Protein AF-A0A0B2V108-F1 (afdb_monomer_lite)

Structure (mmCIF, N/CA/C/O backbone):
data_AF-A0A0B2V108-F1
#
_entry.id   AF-A0A0B2V108-F1
#
loop_
_atom_site.group_PDB
_atom_site.id
_atom_site.type_symbol
_atom_site.label_atom_id
_atom_site.label_alt_id
_atom_site.label_comp_id
_atom_site.label_asym_id
_atom_site.label_entity_id
_atom_site.label_seq_id
_atom_site.pdbx_PDB_ins_code
_atom_site.Cartn_x
_atom_site.Cartn_y
_atom_site.Cartn_z
_atom_site.occupancy
_atom_site.B_iso_or_equiv
_atom_site.auth_seq_id
_atom_site.auth_comp_id
_atom_site.auth_asym_id
_atom_site.auth_atom_id
_atom_site.pdbx_PDB_model_num
ATOM 1 N N . MET A 1 1 ? -0.484 8.086 -26.999 1.00 31.78 1 MET A N 1
ATOM 2 C CA . MET A 1 1 ? -1.409 7.003 -27.410 1.00 31.78 1 MET A CA 1
ATOM 3 C C . MET A 1 1 ? -0.787 5.601 -27.363 1.00 31.78 1 MET A C 1
ATOM 5 O O . MET A 1 1 ? -1.496 4.686 -26.982 1.00 31.78 1 MET A O 1
ATOM 9 N N . ALA A 1 2 ? 0.509 5.401 -27.654 1.00 27.12 2 ALA A N 1
ATOM 10 C CA . ALA A 1 2 ? 1.137 4.067 -27.593 1.00 27.12 2 ALA A CA 1
ATOM 11 C C . ALA A 1 2 ? 1.394 3.521 -26.165 1.00 27.12 2 ALA A C 1
ATOM 13 O O . ALA A 1 2 ? 1.281 2.319 -25.940 1.00 27.12 2 ALA A O 1
ATOM 14 N N . ALA A 1 3 ? 1.670 4.388 -25.181 1.00 29.39 3 ALA A N 1
ATOM 15 C CA . ALA A 1 3 ? 1.905 3.975 -23.789 1.00 29.39 3 ALA A CA 1
ATOM 16 C C . ALA A 1 3 ? 0.651 3.374 -23.114 1.00 29.39 3 ALA A C 1
ATOM 18 O O . ALA A 1 3 ? 0.752 2.394 -22.380 1.00 29.39 3 ALA A O 1
ATOM 19 N N . ASP A 1 4 ? -0.532 3.903 -23.442 1.00 30.11 4 ASP A N 1
ATOM 20 C CA . ASP A 1 4 ? -1.826 3.392 -22.962 1.00 30.11 4 ASP A CA 1
ATOM 21 C C . ASP A 1 4 ? -2.216 2.054 -23.609 1.00 30.11 4 ASP A C 1
ATOM 23 O O . ASP A 1 4 ? -2.963 1.267 -23.029 1.00 30.11 4 ASP A O 1
ATOM 27 N N . PHE A 1 5 ? -1.700 1.770 -24.809 1.00 31.53 5 PHE A N 1
ATOM 28 C CA . PHE A 1 5 ? -1.997 0.538 -25.538 1.00 31.53 5 PHE A CA 1
ATOM 29 C C . PHE A 1 5 ? -1.180 -0.652 -25.010 1.00 31.53 5 PHE A C 1
ATOM 31 O O . PHE A 1 5 ? -1.708 -1.754 -24.871 1.00 31.53 5 PHE A O 1
ATOM 38 N N . ILE A 1 6 ? 0.082 -0.426 -24.624 1.00 35.16 6 ILE A N 1
ATOM 39 C CA . ILE A 1 6 ? 0.935 -1.466 -24.022 1.00 35.16 6 ILE A CA 1
ATOM 40 C C . ILE A 1 6 ? 0.508 -1.757 -22.575 1.00 35.16 6 ILE A C 1
ATOM 42 O O . ILE A 1 6 ? 0.450 -2.922 -22.185 1.00 35.16 6 ILE A O 1
ATOM 46 N N . ALA A 1 7 ? 0.084 -0.740 -21.815 1.00 32.78 7 ALA A N 1
ATOM 47 C CA . ALA A 1 7 ? -0.481 -0.924 -20.473 1.00 32.78 7 ALA A CA 1
ATOM 48 C C . ALA A 1 7 ? -1.770 -1.774 -20.454 1.00 32.78 7 ALA A C 1
ATOM 50 O O . ALA A 1 7 ? -2.114 -2.337 -19.417 1.00 32.78 7 ALA A O 1
ATOM 51 N N . ARG A 1 8 ? -2.482 -1.878 -21.589 1.00 34.53 8 ARG A N 1
ATOM 52 C CA . ARG A 1 8 ? -3.675 -2.728 -21.748 1.00 34.53 8 ARG A CA 1
ATOM 53 C C . ARG A 1 8 ? -3.372 -4.136 -22.267 1.00 34.53 8 ARG A C 1
ATOM 55 O O . ARG A 1 8 ? -4.135 -5.044 -21.962 1.00 34.53 8 ARG A O 1
ATOM 62 N N . LYS A 1 9 ? -2.297 -4.330 -23.044 1.00 32.91 9 LYS A N 1
ATOM 63 C CA . LYS A 1 9 ? -1.926 -5.647 -23.602 1.00 32.91 9 LYS A CA 1
ATOM 64 C C . LYS A 1 9 ? -1.026 -6.479 -22.688 1.00 32.91 9 LYS A C 1
ATOM 66 O O . LYS A 1 9 ? -1.072 -7.700 -22.762 1.00 32.91 9 LYS A O 1
ATOM 71 N N . VAL A 1 10 ? -0.245 -5.847 -21.814 1.00 38.38 10 VAL A N 1
ATOM 72 C CA . VAL A 1 10 ? 0.543 -6.546 -20.790 1.00 38.38 10 VAL A CA 1
ATOM 73 C C . VAL A 1 10 ? -0.251 -6.461 -19.491 1.00 38.38 10 VAL A C 1
ATOM 75 O O . VAL A 1 10 ? -0.211 -5.443 -18.808 1.00 38.38 10 VAL A O 1
ATOM 78 N N . GLY A 1 11 ? -1.055 -7.489 -19.213 1.00 34.56 11 GLY A N 1
ATOM 79 C CA . GLY A 1 11 ? -2.054 -7.543 -18.138 1.00 34.56 11 GLY A CA 1
ATOM 80 C C . GLY A 1 11 ? -1.496 -7.467 -16.712 1.00 34.56 11 GLY A C 1
ATOM 81 O O . GLY A 1 11 ? -1.645 -8.402 -15.938 1.00 34.56 11 GLY A O 1
ATOM 82 N N . PHE A 1 12 ? -0.888 -6.343 -16.339 1.00 44.28 12 PHE A N 1
ATOM 83 C CA . PHE A 1 12 ? -0.366 -6.088 -14.998 1.00 44.28 12 PHE A CA 1
ATOM 84 C C . PHE A 1 12 ? -0.905 -4.774 -14.423 1.00 44.28 12 PHE A C 1
ATOM 86 O O . PHE A 1 12 ? -0.183 -3.897 -13.958 1.00 44.28 12 PHE A O 1
ATOM 93 N N . LYS A 1 13 ? -2.229 -4.670 -14.408 1.00 42.22 13 LYS A N 1
ATOM 94 C CA . LYS A 1 13 ? -2.945 -4.071 -13.285 1.00 42.22 13 LYS A CA 1
ATOM 95 C C . LYS A 1 13 ? -3.883 -5.156 -12.788 1.00 42.22 13 LYS A C 1
ATOM 97 O O . LYS A 1 13 ? -5.006 -5.222 -13.266 1.00 42.22 13 LYS A O 1
ATOM 102 N N . LEU A 1 14 ? -3.451 -6.003 -11.853 1.00 49.53 14 LEU A N 1
ATOM 103 C CA . LEU A 1 14 ? -4.463 -6.477 -10.913 1.00 49.53 14 LEU A CA 1
ATOM 104 C C . LEU A 1 14 ? -4.879 -5.199 -10.173 1.00 49.53 14 LEU A C 1
ATOM 106 O O . LEU A 1 14 ? -3.997 -4.528 -9.619 1.00 49.53 14 LEU A O 1
ATOM 110 N N . PRO A 1 15 ? -6.140 -4.747 -10.303 1.00 62.22 15 PRO A N 1
ATOM 111 C CA . PRO A 1 15 ? -6.612 -3.554 -9.629 1.00 62.22 15 PRO A CA 1
ATOM 112 C C . PRO A 1 15 ? -6.200 -3.641 -8.166 1.00 62.22 15 PRO A C 1
ATOM 114 O O . PRO A 1 15 ? -6.239 -4.717 -7.572 1.00 62.22 15 PRO A O 1
ATOM 117 N N . LEU A 1 16 ? -5.808 -2.514 -7.577 1.00 65.06 16 LEU A N 1
ATOM 118 C CA . LEU A 1 16 ? -5.572 -2.391 -6.139 1.00 65.06 16 LEU A CA 1
ATOM 119 C C . LEU A 1 16 ? -6.587 -3.198 -5.304 1.00 65.06 16 LEU A C 1
ATOM 121 O O . LEU A 1 16 ? -6.243 -3.847 -4.316 1.00 65.06 16 LEU A O 1
ATOM 125 N N . GLU A 1 17 ? -7.838 -3.150 -5.752 1.00 66.69 17 GLU A N 1
ATOM 126 C CA . GLU A 1 17 ? -9.004 -3.787 -5.162 1.00 66.69 17 GLU A CA 1
ATOM 127 C C . GLU A 1 17 ? -8.916 -5.315 -5.071 1.00 66.69 17 GLU A C 1
ATOM 129 O O . GLU A 1 17 ? -9.537 -5.903 -4.190 1.00 66.69 17 GLU A O 1
ATOM 134 N N . GLU A 1 18 ? -8.137 -5.967 -5.930 1.00 72.75 18 GLU A N 1
ATOM 135 C CA . GLU A 1 18 ? -8.047 -7.426 -5.970 1.00 72.75 18 GLU A CA 1
ATOM 136 C C . GLU A 1 18 ? -6.999 -7.982 -5.006 1.00 72.75 18 GLU A C 1
ATOM 138 O O . GLU A 1 18 ? -7.237 -9.019 -4.386 1.00 72.75 18 GLU A O 1
ATOM 143 N N . ILE A 1 19 ? -5.860 -7.296 -4.849 1.00 80.44 19 ILE A N 1
ATOM 144 C CA . ILE A 1 19 ? -4.759 -7.782 -4.001 1.00 80.44 19 ILE A CA 1
ATOM 145 C C . ILE A 1 19 ? -4.755 -7.084 -2.643 1.00 80.44 19 ILE A C 1
ATOM 147 O O . ILE A 1 19 ? -4.726 -7.751 -1.615 1.00 80.44 19 ILE A O 1
ATOM 151 N N . TRP A 1 20 ? -4.789 -5.751 -2.601 1.00 88.88 20 TRP A N 1
ATOM 152 C CA . TRP A 1 20 ? -4.539 -5.010 -1.361 1.00 88.88 20 TRP A CA 1
ATOM 153 C C . TRP A 1 20 ? -5.777 -4.920 -0.469 1.00 88.88 20 TRP A C 1
ATOM 155 O O . TRP A 1 20 ? -5.674 -5.142 0.737 1.00 88.88 20 TRP A O 1
ATOM 165 N N . ASN A 1 21 ? -6.951 -4.641 -1.047 1.00 88.75 21 ASN A N 1
ATOM 166 C CA . ASN A 1 21 ? -8.190 -4.449 -0.280 1.00 88.75 21 ASN A CA 1
ATOM 167 C C . ASN A 1 21 ? -8.576 -5.647 0.603 1.00 88.75 21 ASN A C 1
ATOM 169 O O . ASN A 1 21 ? -8.976 -5.417 1.747 1.00 88.75 21 ASN A O 1
ATOM 173 N N . PRO A 1 22 ? -8.470 -6.913 0.152 1.00 87.75 22 PRO A N 1
ATOM 174 C CA . PRO A 1 22 ? -8.770 -8.052 1.012 1.00 87.75 22 PRO A CA 1
ATOM 175 C C . PRO A 1 22 ? -7.892 -8.085 2.266 1.00 87.75 22 PRO A C 1
ATOM 177 O O . PRO A 1 22 ? -8.418 -8.240 3.365 1.00 87.75 22 PRO A O 1
ATOM 180 N N . PHE A 1 23 ? -6.577 -7.890 2.125 1.00 87.94 23 PHE A N 1
ATOM 181 C CA . PHE A 1 23 ? -5.661 -7.897 3.268 1.00 87.94 23 PHE A CA 1
ATOM 182 C C . PHE A 1 23 ? -5.854 -6.671 4.160 1.00 87.94 23 PHE A C 1
ATOM 184 O O . PHE A 1 23 ? -5.872 -6.806 5.382 1.00 87.94 23 PHE A O 1
ATOM 191 N N . PHE A 1 24 ? -6.072 -5.498 3.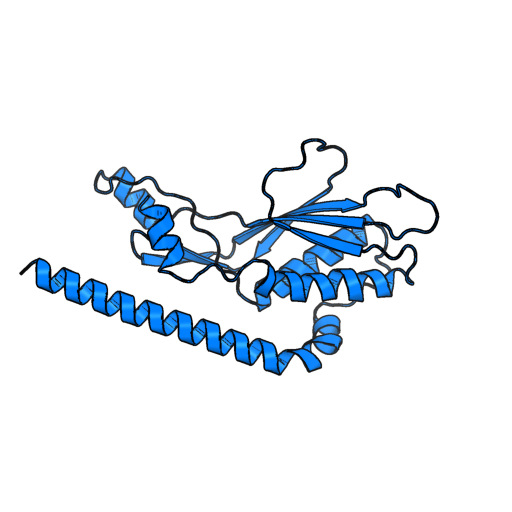562 1.00 91.94 24 PHE A N 1
ATOM 192 C CA . PHE A 1 24 ? -6.362 -4.268 4.292 1.00 91.94 24 PHE A CA 1
ATOM 193 C C . PHE A 1 24 ? -7.613 -4.400 5.161 1.00 91.94 24 PHE A C 1
ATOM 195 O O . PHE A 1 24 ? -7.570 -4.101 6.350 1.00 91.94 24 PHE A O 1
ATOM 202 N N . ASN A 1 25 ? -8.713 -4.905 4.599 1.00 89.44 25 ASN A N 1
ATOM 203 C CA . ASN A 1 25 ? -9.964 -5.066 5.335 1.00 89.44 25 ASN A CA 1
ATOM 204 C C . ASN A 1 25 ? -9.817 -6.003 6.536 1.00 89.44 25 ASN A C 1
ATOM 206 O O . ASN A 1 25 ? -10.405 -5.746 7.583 1.00 89.44 25 ASN A O 1
ATOM 210 N N . ILE A 1 26 ? -9.023 -7.067 6.419 1.00 86.38 26 ILE A N 1
ATOM 211 C CA . ILE A 1 26 ? -8.784 -7.966 7.551 1.00 86.38 26 ILE A CA 1
ATOM 212 C C . ILE A 1 26 ? -7.910 -7.268 8.602 1.00 86.38 26 ILE A C 1
ATOM 214 O O . ILE A 1 26 ? -8.251 -7.292 9.782 1.00 86.38 26 ILE A O 1
ATOM 218 N N . ALA A 1 27 ? -6.817 -6.616 8.207 1.00 87.69 27 ALA A N 1
ATOM 219 C CA . ALA A 1 27 ? -5.937 -5.944 9.160 1.00 87.69 27 ALA A CA 1
ATOM 220 C C . ALA A 1 27 ? -6.655 -4.798 9.900 1.00 87.69 27 ALA A C 1
ATOM 222 O O . ALA A 1 27 ? -6.668 -4.755 11.126 1.00 87.69 27 ALA A O 1
ATOM 223 N N . PHE A 1 28 ? -7.326 -3.907 9.176 1.00 89.19 28 PHE A N 1
ATOM 224 C CA . PHE A 1 28 ? -7.929 -2.710 9.759 1.00 89.19 28 PHE A CA 1
ATOM 225 C C . PHE A 1 28 ? -9.354 -2.931 10.272 1.00 89.19 28 PHE A C 1
ATOM 227 O O . PHE A 1 28 ? -9.664 -2.636 11.421 1.00 89.19 28 PHE A O 1
ATOM 234 N N . ASN A 1 29 ? -10.250 -3.470 9.446 1.00 87.19 29 ASN A N 1
ATOM 235 C CA . ASN A 1 29 ? -11.667 -3.532 9.816 1.00 87.19 29 ASN A CA 1
ATOM 236 C C . ASN A 1 29 ? -12.006 -4.728 10.714 1.00 87.19 29 ASN A C 1
ATOM 238 O O . ASN A 1 29 ? -13.023 -4.683 11.407 1.00 87.19 29 ASN A O 1
ATOM 242 N N . VAL A 1 30 ? -11.165 -5.771 10.725 1.00 84.50 30 VAL A N 1
ATOM 243 C CA . VAL A 1 30 ? -11.332 -6.940 11.602 1.00 84.50 30 VAL A CA 1
ATOM 244 C C . VAL A 1 30 ? -10.358 -6.890 12.775 1.00 84.50 30 VAL A C 1
ATOM 246 O O . VAL A 1 30 ? -10.803 -6.872 13.918 1.00 84.50 30 VAL A O 1
ATOM 249 N N . CYS A 1 31 ? -9.046 -6.861 12.523 1.00 82.56 31 CYS A N 1
ATOM 250 C CA . CYS A 1 31 ? -8.061 -6.993 13.598 1.00 82.56 31 CYS A CA 1
ATOM 251 C C . CYS A 1 31 ? -7.989 -5.727 14.447 1.00 82.56 31 CYS A C 1
ATOM 253 O O . CYS A 1 31 ? -8.233 -5.806 15.646 1.00 82.56 31 CYS A O 1
ATOM 255 N N . LEU A 1 32 ? -7.722 -4.565 13.848 1.00 81.56 32 LEU A N 1
ATOM 256 C CA . LEU A 1 32 ? -7.584 -3.319 14.606 1.00 81.56 32 LEU A CA 1
ATOM 257 C C . LEU A 1 32 ? -8.841 -3.023 15.445 1.00 81.56 32 LEU A C 1
ATOM 259 O O . LEU A 1 32 ? -8.725 -2.796 16.646 1.00 81.56 32 LEU A O 1
ATOM 263 N N . ASN A 1 33 ? -10.037 -3.159 14.861 1.00 78.12 33 ASN A N 1
ATOM 264 C CA . ASN A 1 33 ? -11.310 -2.986 15.578 1.00 78.12 33 ASN A CA 1
ATOM 265 C C . ASN A 1 33 ? -11.546 -4.007 16.706 1.00 78.12 33 ASN A C 1
ATOM 267 O O . ASN A 1 33 ? -12.141 -3.671 17.731 1.00 78.12 33 ASN A O 1
ATOM 271 N N . HIS A 1 34 ? -11.080 -5.251 16.550 1.00 77.62 34 HIS A N 1
ATOM 272 C CA . HIS A 1 34 ? -11.153 -6.244 17.624 1.00 77.62 34 HIS A CA 1
ATOM 273 C C . HIS A 1 34 ? -10.335 -5.803 18.847 1.00 77.62 34 HIS A C 1
ATOM 275 O O . HIS A 1 34 ? -10.777 -5.976 19.982 1.00 77.62 34 HIS A O 1
ATOM 281 N N . TYR A 1 35 ? -9.172 -5.187 18.621 1.00 72.69 35 TYR A N 1
ATOM 282 C CA . TYR A 1 35 ? -8.284 -4.741 19.695 1.00 72.69 35 TYR A CA 1
ATOM 283 C C . TYR A 1 35 ? -8.697 -3.416 20.339 1.00 72.69 35 TYR A C 1
ATOM 285 O O . TYR A 1 35 ? -8.320 -3.168 21.483 1.00 72.69 35 TYR A O 1
ATOM 293 N N . THR A 1 36 ? -9.533 -2.608 19.683 1.00 69.94 36 THR A N 1
ATOM 294 C CA . THR A 1 36 ? -10.108 -1.384 20.272 1.00 69.94 36 THR A CA 1
ATOM 295 C C . THR A 1 36 ? -11.357 -1.630 21.124 1.00 69.94 36 THR A C 1
ATOM 297 O O . THR A 1 36 ? -12.051 -0.683 21.486 1.00 69.94 36 THR A O 1
ATOM 300 N N . ASN A 1 37 ? -11.689 -2.889 21.453 1.00 66.88 37 ASN A N 1
ATOM 301 C CA . ASN A 1 37 ? -12.946 -3.259 22.122 1.00 66.88 37 ASN A CA 1
ATOM 302 C C . ASN A 1 37 ? -14.196 -2.669 21.426 1.00 66.88 37 ASN A C 1
ATOM 304 O O . ASN A 1 37 ? -15.195 -2.378 22.082 1.00 66.88 37 ASN A O 1
ATOM 308 N N . ASN A 1 38 ? -14.154 -2.504 20.097 1.00 58.41 38 ASN A N 1
ATOM 309 C CA . ASN A 1 38 ? -15.219 -1.912 19.279 1.00 58.41 38 ASN A CA 1
ATOM 310 C C . ASN A 1 38 ? -15.582 -0.442 19.594 1.00 58.41 38 ASN A C 1
ATOM 312 O O . ASN A 1 38 ? -16.665 -0.004 19.193 1.00 58.41 38 ASN A O 1
ATOM 316 N N . ALA A 1 39 ? -14.726 0.333 20.275 1.00 59.22 39 ALA A N 1
ATOM 317 C CA . ALA A 1 39 ? -15.047 1.705 20.678 1.00 59.22 39 ALA A CA 1
ATOM 318 C C . ALA A 1 39 ? -13.950 2.735 20.323 1.00 59.22 39 ALA A C 1
ATOM 320 O O . ALA A 1 39 ? -12.843 2.636 20.853 1.00 59.22 39 ALA A O 1
ATOM 321 N N . PRO A 1 40 ? -14.279 3.767 19.517 1.00 58.09 40 PRO A N 1
ATOM 322 C CA . PRO A 1 40 ? -15.324 3.769 18.487 1.00 58.09 40 PRO A CA 1
ATOM 323 C C . PRO A 1 40 ? -14.958 2.805 17.344 1.00 58.09 40 PRO A C 1
ATOM 325 O O . PRO A 1 40 ? -13.794 2.644 16.986 1.00 58.09 40 PRO A O 1
ATOM 328 N N . ALA A 1 41 ? -15.958 2.130 16.770 1.00 71.06 41 ALA A N 1
ATOM 329 C CA . ALA A 1 41 ? -15.751 1.251 15.622 1.00 71.06 41 ALA A CA 1
ATOM 330 C C . ALA A 1 41 ? -15.434 2.094 14.378 1.00 71.06 41 ALA A C 1
ATOM 332 O O . ALA A 1 41 ? -16.350 2.556 13.697 1.00 71.06 41 ALA A O 1
ATOM 333 N N . VAL A 1 42 ? -14.148 2.297 14.096 1.00 81.94 42 VAL A N 1
ATOM 334 C CA . VAL A 1 42 ? -13.689 3.024 12.911 1.00 81.94 42 VAL A CA 1
ATOM 335 C C . VAL A 1 42 ? -13.874 2.136 11.680 1.00 81.94 42 VAL A C 1
ATOM 337 O O . VAL A 1 42 ? -13.435 0.981 11.653 1.00 81.94 42 VAL A O 1
ATOM 340 N N . ILE A 1 43 ? -14.519 2.661 10.639 1.00 87.44 43 ILE A N 1
ATOM 341 C CA . ILE A 1 43 ? -14.541 2.017 9.324 1.00 87.44 43 ILE A CA 1
ATOM 342 C C . ILE A 1 43 ? -13.379 2.573 8.516 1.00 87.44 43 ILE A C 1
ATOM 344 O O . ILE A 1 43 ? -13.394 3.728 8.095 1.00 87.44 43 ILE A O 1
ATOM 348 N N . TRP A 1 44 ? -12.380 1.732 8.283 1.00 90.25 44 TRP A N 1
ATOM 349 C CA . TRP A 1 44 ? -11.193 2.087 7.525 1.00 90.25 44 TRP A CA 1
ATOM 350 C C . TRP A 1 44 ? -11.377 1.819 6.035 1.00 90.25 44 TRP A C 1
ATOM 352 O O . TRP A 1 44 ? -11.846 0.748 5.632 1.00 90.25 44 TRP A O 1
ATOM 362 N N . ARG A 1 45 ? -10.950 2.769 5.203 1.00 90.25 45 ARG A N 1
ATOM 363 C CA . ARG A 1 45 ? -10.961 2.669 3.739 1.00 90.25 45 ARG A CA 1
ATOM 364 C C . ARG A 1 45 ? -9.555 2.856 3.183 1.00 90.25 45 ARG A C 1
ATOM 366 O O . ARG A 1 45 ? -8.877 3.813 3.547 1.00 90.25 45 ARG A O 1
ATOM 373 N N . LEU A 1 46 ? -9.156 1.969 2.273 1.00 91.12 46 LEU A N 1
ATOM 374 C CA . LEU A 1 46 ? -7.922 2.089 1.500 1.00 91.12 46 LEU A CA 1
ATOM 375 C C . LEU A 1 46 ? -8.231 2.696 0.132 1.00 91.12 46 LEU A C 1
ATOM 377 O O . LEU A 1 46 ? -9.085 2.184 -0.592 1.00 91.12 46 LEU A O 1
ATOM 381 N N . LEU A 1 47 ? -7.534 3.770 -0.226 1.00 87.25 47 LEU A N 1
ATOM 382 C CA . LEU A 1 47 ? -7.757 4.511 -1.465 1.00 87.25 47 LEU A C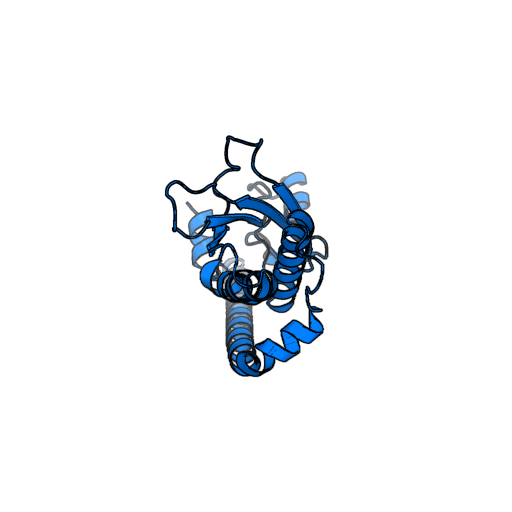A 1
ATOM 383 C C . LEU A 1 47 ? -6.424 4.757 -2.190 1.00 87.25 47 LEU A C 1
ATOM 385 O O . LEU A 1 47 ? -5.449 5.154 -1.551 1.00 87.25 47 LEU A O 1
ATOM 389 N N . PRO A 1 48 ? -6.338 4.551 -3.517 1.00 85.88 48 PRO A N 1
ATOM 390 C CA . PRO A 1 48 ? -5.147 4.934 -4.266 1.00 85.88 48 PRO A CA 1
ATOM 391 C C . PRO A 1 48 ? -5.013 6.457 -4.274 1.00 85.88 48 PRO A C 1
ATOM 393 O O . PRO A 1 48 ? -5.994 7.176 -4.483 1.00 85.88 48 PRO A O 1
ATOM 396 N N . LEU A 1 49 ? -3.797 6.958 -4.066 1.00 74.81 49 LEU A N 1
ATOM 397 C CA . LEU A 1 49 ? -3.530 8.387 -4.106 1.00 74.81 49 LEU A CA 1
ATOM 398 C C . LEU A 1 49 ? -3.703 8.910 -5.542 1.00 74.81 49 LEU A C 1
ATOM 400 O O . LEU A 1 49 ? -3.000 8.495 -6.461 1.00 74.81 49 LEU A O 1
ATOM 404 N N . GLY A 1 50 ? -4.643 9.839 -5.735 1.00 60.47 50 GLY A N 1
ATOM 405 C CA . GLY A 1 50 ? -4.716 10.673 -6.942 1.00 60.47 50 GLY A CA 1
ATOM 406 C C . GLY A 1 50 ? -3.943 11.989 -6.787 1.00 60.47 50 GLY A C 1
ATOM 407 O O . GLY A 1 50 ? -3.351 12.477 -7.747 1.00 60.47 50 GLY A O 1
ATOM 408 N N . ARG A 1 51 ? -3.945 12.548 -5.567 1.00 55.91 51 ARG A N 1
ATOM 409 C CA . ARG A 1 51 ? -3.148 13.684 -5.070 1.00 55.91 51 ARG A CA 1
ATOM 410 C C . ARG A 1 51 ? -3.072 13.606 -3.543 1.00 55.91 51 ARG A C 1
ATOM 412 O O . ARG A 1 51 ? -4.047 13.182 -2.923 1.00 55.91 51 ARG A O 1
ATOM 419 N N . ILE A 1 52 ? -1.959 14.059 -2.958 1.00 63.09 52 ILE A N 1
ATOM 420 C CA . ILE A 1 52 ? -1.851 14.295 -1.509 1.00 63.09 52 ILE A CA 1
ATOM 421 C C . ILE A 1 52 ? -2.981 15.257 -1.104 1.00 63.09 52 ILE A C 1
ATOM 423 O O . ILE A 1 52 ? -3.147 16.294 -1.760 1.00 63.09 52 ILE A O 1
ATOM 427 N N . PRO A 1 53 ? -3.786 14.930 -0.082 1.00 62.41 53 PRO A N 1
ATOM 428 C CA . PRO A 1 53 ? -4.812 15.832 0.424 1.00 62.41 53 PRO A CA 1
ATOM 429 C C . PRO A 1 53 ? -4.197 17.189 0.792 1.00 62.41 53 PRO A C 1
ATOM 431 O O . PRO A 1 53 ? -3.202 17.255 1.508 1.00 62.41 53 PRO A O 1
ATOM 434 N N . SER A 1 54 ? -4.767 18.276 0.266 1.00 59.12 54 SER A N 1
ATOM 435 C CA . SER A 1 54 ? -4.200 19.637 0.326 1.00 59.12 54 SER A CA 1
ATOM 436 C C . SER A 1 54 ? -4.052 20.178 1.752 1.00 59.12 54 SER A C 1
ATOM 438 O O . SER A 1 54 ? -3.211 21.037 2.008 1.00 59.12 54 SER A O 1
ATOM 440 N N . ASP A 1 55 ? -4.838 19.636 2.680 1.00 63.31 55 ASP A N 1
ATOM 441 C CA . ASP A 1 55 ? -4.823 19.975 4.099 1.00 63.31 55 ASP A CA 1
ATOM 442 C C . ASP A 1 55 ? -3.804 19.097 4.840 1.00 63.31 55 ASP A C 1
ATOM 444 O O . ASP A 1 55 ? -4.152 18.217 5.632 1.00 63.31 55 ASP A O 1
ATOM 448 N N . GLY A 1 56 ? -2.518 19.324 4.561 1.00 57.22 56 GLY A N 1
ATOM 449 C CA . GLY A 1 56 ? -1.398 18.525 5.076 1.00 57.22 56 GLY A CA 1
ATOM 450 C C . GLY A 1 56 ? -1.247 18.477 6.605 1.00 57.22 56 GLY A C 1
ATOM 451 O O . GLY A 1 56 ? -0.423 17.723 7.101 1.00 57.22 56 GLY A O 1
ATOM 452 N N . SER A 1 57 ? -2.035 19.233 7.380 1.00 61.59 57 SER A N 1
ATOM 453 C CA . SER A 1 57 ? -1.940 19.267 8.849 1.00 61.59 57 SER A CA 1
ATOM 454 C C . SER A 1 57 ? -2.662 18.123 9.574 1.00 61.59 57 SER A C 1
ATOM 456 O O . SER A 1 57 ? -2.458 17.954 10.774 1.00 61.59 57 SER A O 1
ATOM 458 N N . LYS A 1 58 ? -3.509 17.341 8.888 1.00 79.25 58 LYS A N 1
ATOM 459 C CA . LYS A 1 58 ? -4.309 16.260 9.509 1.00 79.25 58 LYS A CA 1
ATOM 460 C C . LYS A 1 58 ? -3.882 14.847 9.123 1.00 79.25 58 LYS A C 1
ATOM 462 O O . LYS A 1 58 ? -4.393 13.883 9.696 1.00 79.25 58 LYS A O 1
ATOM 467 N N . TRP A 1 59 ? -2.998 14.726 8.141 1.00 87.56 59 TRP A N 1
ATOM 468 C CA . TRP A 1 59 ? -2.537 13.443 7.635 1.00 87.56 59 TRP A CA 1
ATOM 469 C C . TRP A 1 59 ? -1.224 13.073 8.300 1.00 87.56 59 TRP A C 1
ATOM 471 O O . TRP A 1 59 ? -0.304 13.881 8.379 1.00 87.56 59 TRP A O 1
ATOM 481 N N . LYS A 1 60 ? -1.155 11.840 8.778 1.00 91.19 60 LYS A N 1
ATOM 482 C CA . LYS A 1 60 ? 0.075 11.220 9.263 1.00 91.19 60 LYS A CA 1
ATOM 483 C C . LYS A 1 60 ? 0.629 10.337 8.162 1.00 91.19 60 LYS A C 1
ATOM 485 O O . LYS A 1 60 ? -0.146 9.891 7.320 1.00 91.19 60 LYS A O 1
ATOM 490 N N . GLU A 1 61 ? 1.936 10.106 8.147 1.00 92.88 61 GLU A N 1
ATOM 491 C CA . GLU A 1 61 ? 2.597 9.422 7.036 1.00 92.88 61 GLU A CA 1
ATOM 492 C C . GLU A 1 61 ? 3.568 8.332 7.479 1.00 92.88 61 GLU A C 1
ATOM 494 O O . GLU A 1 61 ? 4.179 8.404 8.546 1.00 92.88 61 GLU A O 1
ATOM 499 N N . VAL A 1 62 ? 3.697 7.300 6.645 1.00 95.31 62 VAL A N 1
ATOM 500 C CA . VAL A 1 62 ? 4.699 6.250 6.809 1.00 95.31 62 VAL A CA 1
ATOM 501 C C . VAL A 1 62 ? 5.133 5.709 5.454 1.00 95.31 62 VAL A C 1
ATOM 503 O O . VAL A 1 62 ? 4.320 5.420 4.576 1.00 95.31 62 VAL A O 1
ATOM 506 N N . THR A 1 63 ? 6.439 5.522 5.301 1.00 95.25 63 THR A N 1
ATOM 507 C CA . THR A 1 63 ? 7.038 4.882 4.131 1.00 95.25 63 THR A CA 1
ATOM 508 C C . THR A 1 63 ? 7.453 3.462 4.486 1.00 95.25 63 THR A C 1
ATOM 510 O O . THR A 1 63 ? 8.244 3.247 5.404 1.00 95.25 63 THR A O 1
ATOM 513 N N . ILE A 1 64 ? 6.967 2.479 3.729 1.00 95.38 64 ILE A N 1
ATOM 514 C CA . ILE A 1 64 ? 7.307 1.068 3.919 1.00 95.38 64 ILE A CA 1
ATOM 515 C C . ILE A 1 64 ? 8.058 0.558 2.694 1.00 95.38 64 ILE A C 1
ATOM 517 O O . ILE A 1 64 ? 7.629 0.730 1.551 1.00 95.38 64 ILE A O 1
ATOM 521 N N . GLN A 1 65 ? 9.196 -0.089 2.949 1.00 95.00 65 GLN A N 1
ATOM 522 C CA . GLN A 1 65 ? 9.989 -0.746 1.919 1.00 95.00 65 GLN A CA 1
ATOM 523 C C . GLN A 1 65 ? 9.688 -2.241 1.850 1.00 95.00 65 GLN A C 1
ATOM 525 O O . GLN A 1 65 ? 9.564 -2.909 2.879 1.00 95.00 65 GLN A O 1
ATOM 530 N N . ALA A 1 66 ? 9.632 -2.765 0.629 1.00 92.94 66 ALA A N 1
ATOM 531 C CA . ALA A 1 66 ? 9.392 -4.174 0.363 1.00 92.94 66 ALA A CA 1
ATOM 532 C C . ALA A 1 66 ? 10.181 -4.682 -0.847 1.00 92.94 66 ALA A C 1
ATOM 534 O O . ALA A 1 66 ? 10.700 -3.919 -1.675 1.00 92.94 66 ALA A O 1
ATOM 535 N N . LYS A 1 67 ? 10.251 -6.010 -0.965 1.00 91.56 67 LYS A N 1
ATOM 536 C CA . LYS A 1 67 ? 10.771 -6.667 -2.160 1.00 91.56 67 LYS A CA 1
ATOM 537 C C . LYS A 1 67 ? 9.695 -6.653 -3.245 1.00 91.56 67 LYS A C 1
ATOM 539 O O . LYS A 1 67 ? 8.642 -7.251 -3.083 1.00 91.56 67 LYS A O 1
ATOM 544 N N . VAL A 1 68 ? 9.971 -6.023 -4.379 1.00 90.19 68 VAL A N 1
ATOM 545 C CA . VAL A 1 68 ? 9.031 -5.926 -5.508 1.00 90.19 68 VAL A CA 1
ATOM 546 C C . VAL A 1 68 ? 9.736 -6.225 -6.822 1.00 90.19 68 VAL A C 1
ATOM 548 O O . VAL A 1 68 ? 10.970 -6.208 -6.901 1.00 90.19 68 VAL A O 1
ATOM 551 N N . ARG A 1 69 ? 8.960 -6.479 -7.871 1.00 89.44 69 ARG A N 1
ATOM 552 C CA . ARG A 1 69 ? 9.467 -6.702 -9.223 1.00 89.44 69 ARG A CA 1
ATOM 553 C C . ARG A 1 69 ? 9.041 -5.579 -10.154 1.00 89.44 69 ARG A C 1
ATOM 555 O O . ARG A 1 69 ? 7.961 -5.032 -10.016 1.00 89.44 69 ARG A O 1
ATOM 562 N N . PHE A 1 70 ? 9.879 -5.257 -11.124 1.00 87.62 70 PHE A N 1
ATOM 563 C CA . PHE A 1 70 ? 9.562 -4.313 -12.187 1.00 87.62 70 PHE A CA 1
ATOM 564 C C . PHE A 1 70 ? 9.781 -4.980 -13.541 1.00 87.62 70 PHE A C 1
ATOM 566 O O . PHE A 1 70 ? 10.598 -5.902 -13.680 1.00 87.62 70 PHE A O 1
ATOM 573 N N . ILE A 1 71 ? 9.042 -4.508 -14.539 1.00 85.75 71 ILE A N 1
ATOM 574 C CA . ILE A 1 71 ? 9.183 -4.915 -15.935 1.00 85.75 71 ILE A CA 1
ATOM 575 C C . ILE A 1 71 ? 9.152 -3.642 -16.773 1.00 85.75 71 ILE A C 1
ATOM 577 O O . ILE A 1 71 ? 8.216 -2.853 -16.674 1.00 85.75 71 ILE A O 1
ATOM 581 N N . CYS A 1 72 ? 10.189 -3.419 -17.576 1.00 85.75 72 CYS A N 1
ATOM 582 C CA . CYS A 1 72 ? 10.201 -2.317 -18.525 1.00 85.75 72 CYS A CA 1
ATOM 583 C C . CYS A 1 72 ? 9.467 -2.730 -19.810 1.00 85.75 72 CYS A C 1
ATOM 585 O O . CYS A 1 72 ? 9.914 -3.671 -20.457 1.00 85.75 72 CYS A O 1
ATOM 587 N N . PRO A 1 73 ? 8.415 -2.021 -20.250 1.00 81.06 73 PRO A N 1
ATOM 588 C CA . PRO A 1 73 ? 7.696 -2.350 -21.480 1.00 81.06 73 PRO A CA 1
ATOM 589 C C . PRO A 1 73 ? 8.480 -1.992 -22.751 1.00 81.06 73 PRO A C 1
ATOM 591 O O . PRO A 1 73 ? 8.081 -2.384 -23.840 1.00 81.06 73 PRO A O 1
ATOM 594 N N . VAL A 1 74 ? 9.569 -1.221 -22.629 1.00 82.25 74 VAL A N 1
ATOM 595 C CA . VAL A 1 74 ? 10.387 -0.778 -23.770 1.00 82.25 74 VAL A CA 1
ATOM 596 C C . VAL A 1 74 ? 11.455 -1.815 -24.105 1.00 82.25 74 VAL A C 1
ATOM 598 O O . VAL A 1 74 ? 11.503 -2.315 -25.220 1.00 82.25 74 VAL A O 1
ATOM 601 N N . CYS A 1 75 ? 12.316 -2.148 -23.139 1.00 81.38 75 CYS A N 1
ATOM 602 C CA . CYS A 1 75 ? 13.423 -3.086 -23.354 1.00 81.38 75 CYS A CA 1
ATOM 603 C C . CYS A 1 75 ? 13.156 -4.492 -22.800 1.00 81.38 75 CYS A C 1
ATOM 605 O O . CYS A 1 75 ? 14.043 -5.341 -22.855 1.00 81.38 75 CYS A O 1
ATOM 607 N N . TRP A 1 76 ? 11.981 -4.727 -22.204 1.00 83.44 76 TRP A N 1
ATOM 608 C CA . TRP A 1 76 ? 11.595 -5.992 -21.560 1.00 83.44 76 TRP A CA 1
ATOM 609 C C . TRP A 1 76 ? 12.543 -6.469 -20.455 1.00 83.44 76 TRP A C 1
ATOM 611 O O . TRP A 1 76 ? 12.442 -7.598 -19.971 1.00 83.44 76 TRP A O 1
ATOM 621 N N . HIS A 1 77 ? 13.447 -5.599 -20.002 1.00 84.75 77 HIS A N 1
ATOM 622 C CA . HIS A 1 77 ? 14.274 -5.868 -18.843 1.00 84.75 77 HIS A CA 1
ATOM 623 C C . HIS A 1 77 ? 13.387 -5.951 -17.601 1.00 84.75 77 HIS A C 1
ATOM 625 O O . HIS A 1 77 ? 12.585 -5.052 -17.326 1.00 84.75 77 HIS A O 1
ATOM 631 N N . SER A 1 78 ? 13.551 -7.030 -16.843 1.00 87.50 78 SER A N 1
ATOM 632 C CA . SER A 1 78 ? 12.885 -7.234 -15.566 1.00 87.50 78 SER A CA 1
ATOM 633 C C . SER A 1 78 ? 13.920 -7.295 -14.456 1.00 87.50 78 SER A C 1
ATOM 635 O O . SER A 1 78 ? 14.946 -7.959 -14.595 1.00 87.50 78 SER A O 1
ATOM 637 N N . TRP A 1 79 ? 13.639 -6.617 -13.347 1.00 91.81 79 TRP A N 1
ATOM 638 C CA . TRP A 1 79 ? 14.516 -6.588 -12.183 1.00 91.81 79 TRP A CA 1
ATOM 639 C C . TRP A 1 79 ? 13.706 -6.666 -10.893 1.00 91.81 79 TRP A C 1
ATOM 641 O O . TRP A 1 79 ? 12.530 -6.306 -10.842 1.00 91.81 79 TRP A O 1
ATOM 651 N N . THR A 1 80 ? 14.347 -7.164 -9.839 1.00 90.75 80 THR A N 1
ATOM 652 C CA . THR A 1 80 ? 13.794 -7.176 -8.482 1.00 90.75 80 THR A CA 1
ATOM 653 C C . THR A 1 80 ? 14.463 -6.078 -7.672 1.00 90.75 80 THR A C 1
ATOM 655 O O . THR A 1 80 ? 15.687 -5.969 -7.674 1.00 90.75 80 THR A O 1
ATOM 658 N N . SER A 1 81 ? 13.676 -5.296 -6.942 1.00 89.88 81 SER A N 1
ATOM 659 C CA . SER A 1 81 ? 14.178 -4.284 -6.019 1.00 89.88 81 SER A CA 1
ATOM 660 C C . SER A 1 81 ? 13.812 -4.670 -4.597 1.00 89.88 81 SER A C 1
ATOM 662 O O . SER A 1 81 ? 12.649 -4.932 -4.311 1.00 89.88 81 SER A O 1
ATOM 664 N N . LYS A 1 82 ? 14.788 -4.664 -3.684 1.00 88.00 82 LYS A N 1
ATOM 665 C CA . LYS A 1 82 ? 14.527 -4.731 -2.231 1.00 88.00 82 LYS A CA 1
ATOM 666 C C . LYS A 1 82 ? 14.098 -3.375 -1.648 1.00 88.00 82 LYS A C 1
ATOM 668 O O . LYS A 1 82 ? 13.990 -3.236 -0.439 1.00 88.00 82 LYS A O 1
ATOM 673 N N . ARG A 1 83 ? 13.936 -2.369 -2.511 1.00 89.81 83 ARG A N 1
ATOM 674 C CA . ARG A 1 83 ? 13.591 -0.985 -2.178 1.00 89.81 83 ARG A CA 1
ATOM 675 C C . ARG A 1 83 ? 12.329 -0.559 -2.931 1.00 89.81 83 ARG A C 1
ATOM 677 O O . ARG A 1 83 ? 12.261 0.563 -3.423 1.00 89.81 83 ARG A O 1
ATOM 684 N N . GLY A 1 84 ? 11.377 -1.473 -3.123 1.00 89.38 84 GLY A N 1
ATOM 685 C CA . GLY A 1 84 ? 10.031 -1.081 -3.535 1.00 89.38 84 GLY A CA 1
ATOM 686 C C . GLY A 1 84 ? 9.430 -0.222 -2.438 1.00 89.38 84 GLY A C 1
ATOM 687 O O . GLY A 1 84 ? 9.550 -0.593 -1.277 1.00 89.38 84 GLY A O 1
ATOM 688 N N . ILE A 1 85 ? 8.861 0.926 -2.788 1.00 92.25 85 ILE A N 1
ATOM 689 C CA . ILE A 1 85 ? 8.372 1.900 -1.814 1.00 92.25 85 ILE A CA 1
ATOM 690 C C . ILE A 1 85 ? 6.848 1.960 -1.913 1.00 92.25 85 ILE A C 1
ATOM 692 O O . ILE A 1 85 ? 6.304 2.157 -3.001 1.00 92.25 85 ILE A O 1
ATOM 696 N N . ALA A 1 86 ? 6.185 1.788 -0.772 1.00 92.75 86 ALA A N 1
ATOM 697 C CA . ALA A 1 86 ? 4.796 2.164 -0.570 1.00 92.75 86 ALA A CA 1
ATOM 698 C C . ALA A 1 86 ? 4.749 3.298 0.458 1.00 92.75 86 ALA A C 1
ATOM 700 O O . ALA A 1 86 ? 5.216 3.139 1.587 1.00 92.75 86 ALA A O 1
ATOM 701 N N . GLU A 1 87 ? 4.222 4.441 0.047 1.00 92.50 87 GLU A N 1
ATOM 702 C CA . GLU A 1 87 ? 3.980 5.585 0.921 1.00 92.50 87 GLU A CA 1
ATOM 703 C C . GLU A 1 87 ? 2.512 5.582 1.307 1.00 92.50 87 GLU A C 1
ATOM 705 O O . GLU A 1 87 ? 1.647 5.445 0.444 1.00 92.50 87 GLU A O 1
ATOM 710 N N . PHE A 1 88 ? 2.240 5.693 2.601 1.00 93.25 88 PHE A N 1
ATOM 711 C CA . PHE A 1 88 ? 0.894 5.735 3.145 1.00 93.25 88 PHE A CA 1
ATOM 712 C C . PHE A 1 88 ? 0.693 7.038 3.888 1.00 93.25 88 PHE A C 1
ATOM 714 O O . PHE A 1 88 ? 1.569 7.466 4.638 1.00 93.25 88 PHE A O 1
ATOM 721 N N . TRP A 1 89 ? -0.506 7.591 3.751 1.00 92.44 89 TRP A N 1
ATOM 722 C CA . TRP A 1 89 ? -1.003 8.648 4.608 1.00 92.44 89 TRP A CA 1
ATOM 723 C C . TRP A 1 89 ? -2.317 8.213 5.232 1.00 92.44 89 TRP A C 1
ATOM 725 O O . TRP A 1 89 ? -3.161 7.630 4.549 1.00 92.44 89 TRP A O 1
ATOM 735 N N . TRP A 1 90 ? -2.516 8.511 6.512 1.00 92.12 90 TRP A N 1
ATOM 736 C CA . TRP A 1 90 ? -3.768 8.208 7.192 1.00 92.12 90 TRP A CA 1
ATOM 737 C C . TRP A 1 90 ? -4.314 9.372 8.004 1.00 92.12 90 TRP A C 1
ATOM 739 O O . TRP A 1 90 ? -3.583 10.254 8.457 1.00 92.12 90 TRP A O 1
ATOM 749 N N . THR A 1 91 ? -5.629 9.357 8.183 1.00 89.12 91 THR A N 1
ATOM 750 C CA . THR A 1 91 ? -6.351 10.259 9.075 1.00 89.12 91 THR A CA 1
ATOM 751 C C . THR A 1 91 ? -7.658 9.605 9.519 1.00 89.12 91 THR A C 1
ATOM 753 O O . THR A 1 91 ? -8.165 8.701 8.852 1.00 89.12 91 THR A O 1
ATOM 756 N N . VAL A 1 92 ? -8.219 10.078 10.626 1.00 86.81 92 VAL A N 1
ATOM 757 C CA . VAL A 1 92 ? -9.577 9.731 11.057 1.00 86.81 92 VAL A CA 1
ATOM 758 C C . VAL A 1 92 ? -10.407 11.001 10.970 1.00 86.81 92 VAL A C 1
ATOM 760 O O . VAL A 1 92 ? -10.048 12.029 11.549 1.00 86.81 92 VAL A O 1
ATOM 763 N N . ALA A 1 93 ? -11.484 10.954 10.189 1.00 78.94 93 ALA A N 1
ATOM 764 C CA . ALA A 1 93 ? -12.388 12.082 10.074 1.00 78.94 93 ALA A CA 1
ATOM 765 C C . ALA A 1 93 ? -13.207 12.203 11.371 1.00 78.94 93 ALA A C 1
ATOM 767 O O . ALA A 1 93 ? -13.867 11.232 11.753 1.00 78.94 93 ALA A O 1
ATOM 768 N N . PRO A 1 94 ? -13.192 13.370 12.045 1.00 63.34 94 PRO A N 1
ATOM 769 C CA . PRO A 1 94 ? -14.034 13.582 13.212 1.00 63.34 94 PRO A CA 1
ATOM 770 C C . PRO A 1 94 ? -15.508 13.503 12.806 1.00 63.34 94 PRO A C 1
ATOM 772 O O . PRO A 1 94 ? -15.888 13.941 11.716 1.00 63.34 94 PRO A O 1
ATOM 775 N N . HIS A 1 95 ? -16.333 12.937 13.687 1.00 62.22 95 HIS A N 1
ATOM 776 C CA . HIS A 1 95 ? -17.760 12.746 13.444 1.00 62.22 95 HIS A CA 1
ATOM 777 C C . HIS A 1 95 ? -18.462 14.019 12.961 1.00 62.22 95 HIS A C 1
ATOM 779 O O . HIS A 1 95 ? -18.252 15.111 13.487 1.00 62.22 95 HIS A O 1
ATOM 785 N N . CYS A 1 96 ? -19.385 13.844 12.014 1.00 50.47 96 CYS A N 1
ATOM 786 C CA . CYS A 1 96 ? -20.341 14.884 11.645 1.00 50.47 96 CYS A CA 1
ATOM 787 C C . CYS A 1 96 ? -21.631 14.818 12.490 1.00 50.47 96 CYS A C 1
ATOM 789 O O . CYS A 1 96 ? -22.373 15.801 12.514 1.00 50.47 96 CYS A O 1
ATOM 791 N N . ARG A 1 97 ? -21.919 13.688 13.169 1.00 50.62 97 ARG A N 1
ATOM 792 C CA . ARG A 1 97 ? -23.125 13.459 13.994 1.00 50.62 97 ARG A CA 1
ATOM 793 C C . ARG A 1 97 ? -22.882 12.478 15.148 1.00 50.62 97 ARG A C 1
ATOM 795 O O . ARG A 1 97 ? -22.071 11.564 15.038 1.00 50.62 97 ARG A O 1
ATOM 802 N N . GLU A 1 98 ? -23.614 12.669 16.243 1.00 52.88 98 GLU A N 1
ATOM 803 C CA . GLU A 1 98 ? -23.583 11.823 17.442 1.00 52.88 98 GLU A CA 1
ATOM 804 C C . GLU A 1 98 ? -24.176 10.428 17.153 1.00 52.88 98 GLU A C 1
ATOM 806 O O . GLU A 1 98 ? -25.275 10.317 16.611 1.00 52.88 98 GLU A O 1
ATOM 811 N N . GLY A 1 99 ? -23.442 9.360 17.492 1.00 58.53 99 GLY A N 1
ATOM 812 C CA . GLY A 1 99 ? -23.879 7.963 17.323 1.00 58.53 99 GLY A CA 1
ATOM 813 C C . GLY A 1 99 ? -23.482 7.276 16.006 1.00 58.53 99 GLY A C 1
ATOM 814 O O . GLY A 1 99 ? -23.776 6.093 15.832 1.00 58.53 99 GLY A O 1
ATOM 815 N N . GLU A 1 100 ? -22.802 7.967 15.088 1.00 63.88 100 GLU A N 1
ATOM 816 C CA . GLU A 1 100 ? -22.247 7.357 13.870 1.00 63.88 100 GLU A CA 1
ATOM 817 C C . GLU A 1 100 ? -20.863 6.734 14.129 1.00 63.88 100 GLU A C 1
ATOM 819 O O . GLU A 1 100 ? -20.227 7.000 15.143 1.00 63.88 100 GLU A O 1
ATOM 824 N N . ARG A 1 101 ? -20.395 5.860 13.229 1.00 68.94 101 ARG A N 1
ATOM 825 C CA . ARG A 1 101 ? -19.029 5.307 13.270 1.00 68.94 101 ARG A CA 1
ATOM 826 C C . ARG A 1 101 ? -18.033 6.333 12.733 1.00 68.94 101 ARG A C 1
ATOM 828 O O . ARG A 1 101 ? -18.369 7.079 11.818 1.00 68.94 101 ARG A O 1
ATOM 835 N N . GLU A 1 102 ? -16.821 6.368 13.282 1.00 79.25 102 GLU A N 1
ATOM 836 C CA . GLU A 1 102 ? -15.745 7.183 12.705 1.00 79.25 102 GLU A CA 1
ATOM 837 C C . GLU A 1 102 ? -15.312 6.573 11.368 1.00 79.25 102 GLU A C 1
ATOM 839 O O . GLU A 1 102 ? -15.326 5.349 11.196 1.00 79.25 102 GLU A O 1
ATOM 844 N N . GLU A 1 103 ? -14.915 7.413 10.415 1.00 85.06 103 GLU A N 1
ATOM 845 C CA . GLU A 1 103 ? -14.312 6.945 9.169 1.00 85.06 103 GLU A CA 1
ATOM 846 C C . GLU A 1 103 ? -12.804 7.193 9.198 1.00 85.06 103 GLU A C 1
ATOM 848 O O . GLU A 1 103 ? -12.332 8.321 9.357 1.00 85.06 103 GLU A O 1
ATOM 853 N N . GLY A 1 104 ? -12.050 6.108 9.042 1.00 88.19 104 GLY A N 1
ATOM 854 C CA . GLY A 1 104 ? -10.607 6.126 8.884 1.00 88.19 104 GLY A CA 1
ATOM 855 C C . GLY A 1 104 ? -10.251 6.057 7.407 1.00 88.19 104 GLY A C 1
ATOM 856 O O . GLY A 1 104 ? -10.757 5.211 6.666 1.00 88.19 104 GLY A O 1
ATOM 857 N N . PHE A 1 105 ? -9.354 6.923 6.963 1.00 89.44 105 PHE A N 1
ATOM 858 C CA . PHE A 1 105 ? -8.875 6.930 5.588 1.00 89.44 105 PHE A CA 1
ATOM 859 C C . PHE A 1 105 ? -7.398 6.595 5.569 1.00 89.44 105 PHE A C 1
ATOM 861 O O . PHE A 1 105 ? -6.613 7.203 6.289 1.00 89.44 105 PHE A O 1
ATOM 868 N N . VAL A 1 106 ? -7.031 5.653 4.707 1.00 91.81 106 VAL A N 1
ATOM 869 C CA . VAL A 1 106 ? -5.654 5.398 4.302 1.00 91.81 106 VAL A CA 1
ATOM 870 C C . VAL A 1 106 ? -5.571 5.657 2.809 1.00 91.81 106 VAL A C 1
ATOM 872 O O . VAL A 1 106 ? -6.232 4.989 2.012 1.00 91.81 106 VAL A O 1
ATOM 875 N N . VAL A 1 107 ? -4.743 6.617 2.426 1.00 90.38 107 VAL A N 1
ATOM 876 C CA . VAL A 1 107 ? -4.365 6.850 1.033 1.00 90.38 107 VAL A CA 1
ATOM 877 C C . VAL A 1 107 ? -2.932 6.385 0.822 1.00 90.38 107 VAL A C 1
ATOM 879 O O . VAL A 1 107 ? -2.132 6.427 1.754 1.00 90.38 107 VAL A O 1
ATOM 882 N N . PHE A 1 108 ? -2.590 5.912 -0.374 1.00 90.25 108 PHE A N 1
ATOM 883 C CA . PHE A 1 108 ? -1.239 5.401 -0.617 1.00 90.25 108 PHE A CA 1
ATOM 884 C C . PHE A 1 108 ? -0.762 5.584 -2.058 1.00 90.25 108 PHE A C 1
ATOM 886 O O . PHE A 1 108 ? -1.556 5.579 -3.003 1.00 90.25 108 PHE A O 1
ATOM 893 N N . GLU A 1 109 ? 0.554 5.670 -2.221 1.00 89.00 109 GLU A N 1
ATOM 894 C CA . GLU A 1 109 ? 1.247 5.660 -3.507 1.00 89.00 109 GLU A CA 1
ATOM 895 C C . GLU A 1 109 ? 2.259 4.507 -3.556 1.00 89.00 109 GLU A C 1
ATOM 897 O O . GLU A 1 109 ? 3.022 4.276 -2.617 1.00 89.00 109 GLU A O 1
ATOM 902 N N . LEU A 1 110 ? 2.280 3.771 -4.674 1.00 90.00 110 LEU A N 1
ATOM 903 C CA . LEU A 1 110 ? 3.295 2.749 -4.951 1.00 90.00 110 LEU A CA 1
ATOM 904 C C . LEU A 1 110 ? 4.336 3.347 -5.892 1.00 90.00 110 LEU A C 1
ATOM 906 O O . LEU A 1 110 ? 4.117 3.443 -7.103 1.00 90.00 110 LEU A O 1
ATOM 910 N N . VAL A 1 111 ? 5.472 3.752 -5.335 1.00 89.12 111 VAL A N 1
ATOM 911 C CA . VAL A 1 111 ? 6.465 4.536 -6.068 1.00 89.12 111 VAL A CA 1
ATOM 912 C C . VAL A 1 111 ? 7.180 3.657 -7.097 1.00 89.12 111 VAL A C 1
ATOM 914 O O . VAL A 1 111 ? 7.826 2.655 -6.775 1.00 89.12 111 VAL A O 1
ATOM 917 N N . GLY A 1 112 ? 7.074 4.055 -8.365 1.00 89.62 112 GLY A N 1
ATOM 918 C CA . GLY A 1 112 ? 7.720 3.367 -9.479 1.00 89.62 112 GLY A CA 1
ATOM 919 C C . GLY A 1 112 ? 9.231 3.614 -9.579 1.00 89.62 112 GLY A C 1
ATOM 920 O O . GLY A 1 112 ? 9.751 4.614 -9.081 1.00 89.62 112 GLY A O 1
ATOM 921 N N . GLN A 1 113 ? 9.940 2.731 -10.289 1.00 89.88 113 GLN A N 1
ATOM 922 C CA . GLN A 1 113 ? 11.387 2.841 -10.536 1.00 89.88 113 GLN A CA 1
ATOM 923 C C . GLN A 1 113 ? 11.704 2.935 -12.029 1.00 89.88 113 GLN A C 1
ATOM 925 O O . GLN A 1 113 ? 11.099 2.251 -12.853 1.00 89.88 113 GLN A O 1
ATOM 930 N N . SER A 1 114 ? 12.666 3.782 -12.394 1.00 90.00 114 SER A N 1
ATOM 931 C CA . SER A 1 114 ? 13.132 3.898 -13.780 1.00 90.00 114 SER A CA 1
ATOM 932 C C . SER A 1 114 ? 14.002 2.701 -14.168 1.00 90.00 114 SER A C 1
ATOM 934 O O . SER A 1 114 ? 14.788 2.199 -13.367 1.00 90.00 114 SER A O 1
ATOM 936 N N . CYS A 1 115 ? 13.880 2.254 -15.418 1.00 88.44 115 CYS A N 1
ATOM 937 C CA . CYS A 1 115 ? 14.706 1.172 -15.945 1.00 88.44 115 CYS A CA 1
ATOM 938 C C . CYS A 1 115 ? 16.137 1.661 -16.220 1.00 88.44 115 CYS A C 1
ATOM 940 O O . CYS A 1 115 ? 16.335 2.567 -17.032 1.00 88.44 115 CYS A O 1
ATOM 942 N N . SER A 1 116 ? 17.135 1.030 -15.596 1.00 86.31 116 SER A N 1
ATOM 943 C CA . SER A 1 116 ? 18.557 1.358 -15.784 1.00 86.31 116 SER A CA 1
ATOM 944 C C . SER A 1 116 ? 19.041 1.127 -17.217 1.00 86.31 116 SER A C 1
ATOM 946 O O . SER A 1 116 ? 19.820 1.926 -17.735 1.00 86.31 116 SER A O 1
ATOM 948 N N . ASN A 1 117 ? 18.547 0.078 -17.884 1.00 84.00 117 ASN A N 1
ATOM 949 C CA . ASN A 1 117 ? 18.930 -0.227 -19.264 1.00 84.00 117 ASN A CA 1
ATOM 950 C C . ASN A 1 117 ? 18.472 0.879 -20.213 1.00 84.00 117 ASN A C 1
ATOM 952 O O . ASN A 1 117 ? 19.270 1.399 -20.986 1.00 84.00 117 ASN A O 1
ATOM 956 N N . CYS A 1 118 ? 17.209 1.302 -20.116 1.00 80.56 118 CYS A N 1
ATOM 957 C CA . CYS A 1 118 ? 16.714 2.408 -20.931 1.00 80.56 118 CYS A CA 1
ATOM 958 C C . CYS A 1 118 ? 17.426 3.723 -20.604 1.00 80.56 118 CYS A C 1
ATOM 960 O O . CYS A 1 118 ? 17.641 4.517 -21.515 1.00 80.56 118 CYS A O 1
ATOM 962 N N . ALA A 1 119 ? 17.815 3.948 -19.343 1.00 77.06 119 ALA A N 1
ATOM 963 C CA . ALA A 1 119 ? 18.514 5.171 -18.953 1.00 77.06 119 ALA A CA 1
ATOM 964 C C . ALA A 1 119 ? 19.871 5.264 -19.654 1.00 77.06 119 ALA A C 1
ATOM 966 O O . ALA A 1 119 ? 20.201 6.300 -20.225 1.00 77.06 119 ALA A O 1
ATOM 967 N N . SER A 1 120 ? 20.608 4.153 -19.696 1.00 73.94 120 SER A N 1
ATOM 968 C CA . SER A 1 120 ? 21.869 4.058 -20.432 1.00 73.94 120 SER A CA 1
ATOM 969 C C . SER A 1 120 ? 21.679 4.242 -21.944 1.00 73.94 120 SER A C 1
ATOM 971 O O . SER A 1 120 ? 22.405 5.024 -22.555 1.00 73.94 120 SER A O 1
ATOM 973 N N . ILE A 1 121 ? 20.671 3.596 -22.542 1.00 69.69 121 ILE A N 1
ATOM 974 C CA . ILE A 1 121 ? 20.413 3.689 -23.989 1.00 69.69 121 ILE A CA 1
ATOM 975 C C . ILE A 1 121 ? 19.995 5.117 -24.383 1.00 69.69 121 ILE A C 1
ATOM 977 O O . ILE A 1 121 ? 20.493 5.643 -25.378 1.00 69.69 121 ILE A O 1
ATOM 981 N N . TYR A 1 122 ? 19.140 5.772 -23.590 1.00 67.44 122 TYR A N 1
ATOM 982 C CA . TYR A 1 122 ? 18.730 7.163 -23.811 1.00 67.44 122 TYR A CA 1
ATOM 983 C C . TYR A 1 122 ? 19.929 8.119 -23.772 1.00 67.44 122 TYR A C 1
ATOM 985 O O . TYR A 1 122 ? 20.096 8.933 -24.675 1.00 67.44 122 TYR A O 1
ATOM 993 N N . LEU A 1 123 ? 20.813 7.971 -22.779 1.00 66.12 123 LEU A N 1
ATOM 994 C CA . LEU A 1 123 ? 22.029 8.786 -22.666 1.00 66.12 123 LEU A CA 1
ATOM 995 C C . LEU A 1 123 ? 23.007 8.567 -23.831 1.00 66.12 123 LEU A C 1
ATOM 997 O O . LEU A 1 123 ? 23.739 9.483 -24.187 1.00 66.12 123 LEU A O 1
ATOM 1001 N N . SER A 1 124 ? 22.997 7.382 -24.447 1.00 70.50 124 SER A N 1
ATOM 1002 C CA . SER A 1 124 ? 23.798 7.084 -25.643 1.00 70.50 124 SER A CA 1
ATOM 1003 C C . SER A 1 124 ? 23.191 7.590 -26.963 1.00 70.50 124 SER A C 1
ATOM 1005 O O . SER A 1 124 ? 23.786 7.379 -28.014 1.00 70.50 124 SER A O 1
ATOM 1007 N N . GLY A 1 125 ? 22.011 8.227 -26.938 1.00 66.50 125 GLY A N 1
ATOM 1008 C CA . GLY A 1 125 ? 21.306 8.704 -28.139 1.00 66.50 125 GLY A CA 1
ATOM 1009 C C . GLY A 1 125 ? 20.548 7.620 -28.917 1.00 66.50 125 GLY A C 1
ATOM 1010 O O . GLY A 1 125 ? 19.907 7.916 -29.920 1.00 66.50 125 GLY A O 1
ATOM 1011 N N . ASN A 1 126 ? 20.564 6.376 -28.435 1.00 62.94 126 ASN A N 1
ATOM 1012 C CA . ASN A 1 126 ? 19.997 5.211 -29.121 1.00 62.94 126 ASN A CA 1
ATOM 1013 C C . ASN A 1 126 ? 18.533 4.916 -28.741 1.00 62.94 126 ASN A C 1
ATOM 1015 O O . ASN A 1 126 ? 17.981 3.892 -29.141 1.00 62.94 126 ASN A O 1
ATOM 1019 N N . CYS A 1 127 ? 17.891 5.775 -27.943 1.00 58.94 127 CYS A N 1
ATOM 1020 C CA . CYS A 1 127 ? 16.472 5.657 -27.607 1.00 58.94 127 CYS A CA 1
ATOM 1021 C C . CYS A 1 127 ? 15.803 7.029 -27.648 1.00 58.94 127 CYS A C 1
ATOM 1023 O O . CYS A 1 127 ? 16.255 7.971 -27.003 1.00 58.94 127 CYS A O 1
ATOM 1025 N N . SER A 1 128 ? 14.688 7.119 -28.369 1.00 61.00 128 SER A N 1
ATOM 1026 C CA . SER A 1 128 ? 13.888 8.335 -28.538 1.00 61.00 128 SER A CA 1
ATOM 1027 C C . SER A 1 128 ? 12.835 8.548 -27.440 1.00 61.00 128 SER A C 1
ATOM 1029 O O . SER A 1 128 ? 12.137 9.559 -27.461 1.00 61.00 128 SER A O 1
ATOM 1031 N N . SER A 1 129 ? 12.697 7.625 -26.477 1.00 61.50 129 SER A N 1
ATOM 1032 C CA . SER A 1 129 ? 11.721 7.728 -25.380 1.00 61.50 129 SER A CA 1
ATOM 1033 C C . SER A 1 129 ? 12.380 7.929 -24.007 1.00 61.50 129 SER A C 1
ATOM 1035 O O . SER A 1 129 ? 13.315 7.198 -23.667 1.00 61.50 129 SER A O 1
ATOM 1037 N N . PRO A 1 130 ? 11.874 8.871 -23.183 1.00 65.88 130 PRO A N 1
ATOM 1038 C CA . PRO A 1 130 ? 12.373 9.101 -21.832 1.00 65.88 130 PRO A CA 1
ATOM 1039 C C . PRO A 1 130 ? 12.097 7.903 -20.914 1.00 65.88 130 PRO A C 1
ATOM 1041 O O .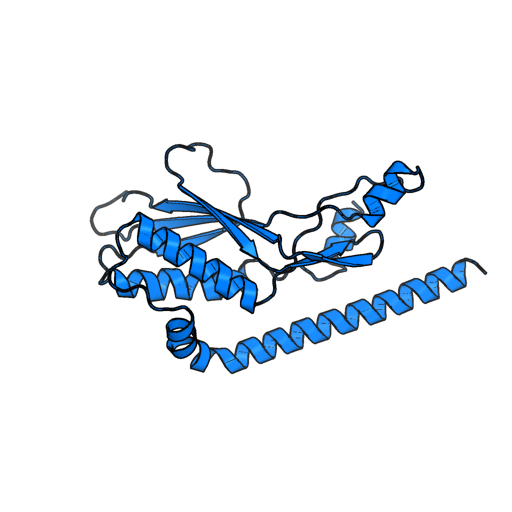 PRO A 1 130 ? 11.112 7.177 -21.064 1.00 65.88 130 PRO A O 1
ATOM 1044 N N . CYS A 1 131 ? 12.964 7.709 -19.919 1.00 70.69 131 CYS A N 1
ATOM 1045 C CA . CYS A 1 131 ? 12.845 6.626 -18.942 1.00 70.69 131 CYS A CA 1
ATOM 1046 C C . CYS A 1 131 ? 11.724 6.889 -17.939 1.00 70.69 131 CYS A C 1
ATOM 1048 O O . CYS A 1 131 ? 11.951 7.415 -16.850 1.00 70.69 131 CYS A O 1
ATOM 1050 N N . VAL A 1 132 ? 10.510 6.490 -18.308 1.00 79.75 132 VAL A N 1
ATOM 1051 C CA . VAL A 1 132 ? 9.338 6.541 -17.431 1.00 79.75 132 VAL A CA 1
ATOM 1052 C C . VAL A 1 132 ? 9.533 5.596 -16.236 1.00 79.75 132 VAL A C 1
ATOM 1054 O O . VAL A 1 132 ? 10.098 4.503 -16.376 1.00 79.75 132 VAL A O 1
ATOM 1057 N N . LYS A 1 133 ? 9.063 6.013 -15.054 1.00 84.75 133 LYS A N 1
ATOM 1058 C CA . LYS A 1 133 ? 9.003 5.156 -13.862 1.00 84.75 133 LYS A CA 1
ATOM 1059 C C . LYS A 1 133 ? 8.064 3.979 -14.125 1.00 84.75 133 LYS A C 1
ATOM 1061 O O . LYS A 1 133 ? 6.916 4.174 -14.511 1.00 84.75 133 LYS A O 1
ATOM 1066 N N . GLN A 1 134 ? 8.556 2.766 -13.908 1.00 86.31 134 GLN A N 1
ATOM 1067 C CA . GLN A 1 134 ? 7.773 1.547 -14.062 1.00 86.31 134 GLN A CA 1
ATOM 1068 C C . GLN A 1 134 ? 7.003 1.256 -12.776 1.00 86.31 134 GLN A C 1
ATOM 1070 O O . GLN A 1 134 ? 7.590 1.384 -11.697 1.00 86.31 134 GLN A O 1
ATOM 1075 N N . PRO A 1 135 ? 5.721 0.863 -12.862 1.00 86.75 135 PRO A N 1
ATOM 1076 C CA . PRO A 1 135 ? 4.963 0.463 -11.688 1.00 86.75 135 PRO A CA 1
ATOM 1077 C C . PRO A 1 135 ? 5.567 -0.804 -11.073 1.00 86.75 135 PRO A C 1
ATOM 1079 O O . PRO A 1 135 ? 6.061 -1.687 -11.780 1.00 86.75 135 PRO A O 1
ATOM 1082 N N . ALA A 1 136 ? 5.528 -0.886 -9.746 1.00 87.25 136 ALA A N 1
ATOM 1083 C CA . ALA A 1 136 ? 5.972 -2.064 -9.017 1.00 87.25 136 ALA A CA 1
ATOM 1084 C C . ALA A 1 136 ? 4.926 -3.184 -9.103 1.00 87.25 136 ALA A C 1
ATOM 1086 O O . ALA A 1 136 ? 3.739 -2.969 -8.861 1.00 87.25 136 ALA A O 1
ATOM 1087 N N . LEU A 1 137 ? 5.391 -4.395 -9.382 1.00 87.12 137 LEU A N 1
ATOM 1088 C CA . LEU A 1 137 ? 4.661 -5.642 -9.208 1.00 87.12 137 LEU A CA 1
ATOM 1089 C C . LEU A 1 137 ? 4.939 -6.160 -7.799 1.00 87.12 137 LEU A C 1
ATOM 1091 O O . LEU A 1 137 ? 6.078 -6.502 -7.460 1.00 87.12 137 LEU A O 1
ATOM 1095 N N . TRP A 1 138 ? 3.895 -6.195 -6.984 1.00 86.69 138 TRP A N 1
ATOM 1096 C CA . TRP A 1 138 ? 3.967 -6.637 -5.599 1.00 86.69 138 TRP A CA 1
ATOM 1097 C C . TRP A 1 138 ? 3.641 -8.121 -5.493 1.00 86.69 138 TRP A C 1
ATOM 1099 O O . TRP A 1 138 ? 2.705 -8.602 -6.125 1.00 86.69 138 TRP A O 1
ATOM 1109 N N . TYR A 1 139 ? 4.425 -8.837 -4.692 1.00 85.25 139 TYR A N 1
ATOM 1110 C CA . TYR A 1 139 ? 4.126 -10.217 -4.326 1.00 85.25 139 TYR A CA 1
ATOM 1111 C C . TYR A 1 139 ? 3.105 -10.242 -3.184 1.00 85.25 139 TYR A C 1
ATOM 1113 O O . TYR A 1 139 ? 3.154 -9.381 -2.306 1.00 85.25 139 TYR A O 1
ATOM 1121 N N . ASP A 1 140 ? 2.217 -11.236 -3.165 1.00 83.19 140 ASP A N 1
ATOM 1122 C CA . ASP A 1 140 ? 1.159 -11.357 -2.151 1.00 83.19 140 ASP A CA 1
ATOM 1123 C C . ASP A 1 140 ? 1.701 -11.311 -0.712 1.00 83.19 140 ASP A C 1
ATOM 1125 O O . ASP A 1 140 ? 1.144 -10.624 0.143 1.00 83.19 140 ASP A O 1
ATOM 1129 N N . ASP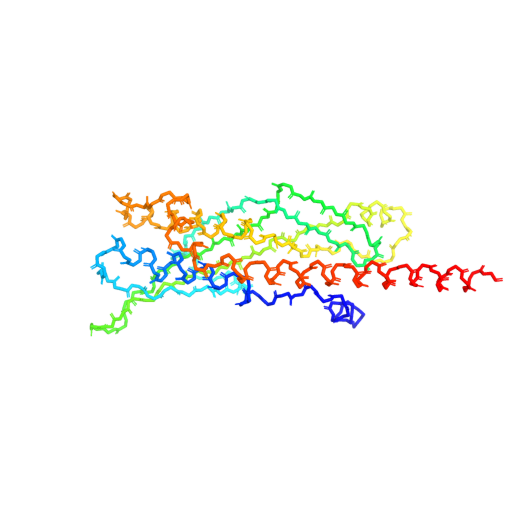 A 1 141 ? 2.808 -12.006 -0.438 1.00 82.25 141 ASP A N 1
ATOM 1130 C CA . ASP A 1 141 ? 3.461 -12.027 0.876 1.00 82.25 141 ASP A CA 1
ATOM 1131 C C . ASP A 1 141 ? 3.973 -10.640 1.281 1.00 82.25 141 ASP A C 1
ATOM 1133 O O . ASP A 1 141 ? 3.822 -10.222 2.428 1.00 82.25 141 ASP A O 1
ATOM 1137 N N . GLN A 1 142 ? 4.511 -9.897 0.316 1.00 88.62 142 GLN A N 1
ATOM 1138 C CA . GLN A 1 142 ? 5.023 -8.548 0.525 1.00 88.62 142 GLN A CA 1
ATOM 1139 C C . GLN A 1 142 ? 3.889 -7.537 0.736 1.00 88.62 142 GLN A C 1
ATOM 1141 O O . GLN A 1 142 ? 4.053 -6.602 1.520 1.00 88.62 142 GLN A O 1
ATOM 1146 N N . VAL A 1 143 ? 2.723 -7.734 0.107 1.00 89.31 143 VAL A N 1
ATOM 1147 C CA . VAL A 1 143 ? 1.518 -6.933 0.391 1.00 89.31 143 VAL A CA 1
ATOM 1148 C C . VAL A 1 143 ? 1.029 -7.180 1.814 1.00 89.31 143 VAL A C 1
ATOM 1150 O O . VAL A 1 143 ? 0.796 -6.221 2.547 1.00 89.31 143 VAL A O 1
ATOM 1153 N N . VAL A 1 144 ? 0.917 -8.446 2.230 1.00 87.62 144 VAL A N 1
ATOM 1154 C CA . VAL A 1 144 ? 0.492 -8.809 3.592 1.00 87.62 144 VAL A CA 1
ATOM 1155 C C . VAL A 1 144 ? 1.418 -8.190 4.636 1.00 87.62 144 VAL A C 1
ATOM 1157 O O . VAL A 1 144 ? 0.944 -7.546 5.569 1.00 87.62 144 VAL A O 1
ATOM 1160 N N . GLU A 1 145 ? 2.731 -8.340 4.464 1.00 89.06 145 GLU A N 1
ATOM 1161 C CA . GLU A 1 145 ? 3.728 -7.783 5.380 1.00 89.06 145 GLU A CA 1
ATOM 1162 C C . GLU A 1 145 ? 3.649 -6.249 5.448 1.00 89.06 145 GLU A C 1
ATOM 1164 O O . GLU A 1 145 ? 3.749 -5.662 6.526 1.00 89.06 145 GLU A O 1
ATOM 1169 N N . THR A 1 146 ? 3.427 -5.593 4.308 1.00 93.31 146 THR A N 1
ATOM 1170 C CA . THR A 1 146 ? 3.328 -4.129 4.218 1.00 93.31 146 THR A CA 1
ATOM 1171 C C . THR A 1 146 ? 2.069 -3.599 4.896 1.00 93.31 146 THR A C 1
ATOM 1173 O O . THR A 1 146 ? 2.157 -2.686 5.714 1.00 93.31 146 THR A O 1
ATOM 1176 N N . ILE A 1 147 ? 0.906 -4.194 4.614 1.00 93.06 147 ILE A N 1
ATOM 1177 C CA . ILE A 1 147 ? -0.360 -3.836 5.267 1.00 93.06 147 ILE A CA 1
ATOM 1178 C C . ILE A 1 147 ? -0.293 -4.083 6.776 1.00 93.06 147 ILE A C 1
ATOM 1180 O O . ILE A 1 147 ? -0.796 -3.271 7.549 1.00 93.06 147 ILE A O 1
ATOM 1184 N N . TRP A 1 148 ? 0.349 -5.173 7.201 1.00 90.19 148 TRP A N 1
ATOM 1185 C CA . TRP A 1 148 ? 0.533 -5.472 8.617 1.00 90.19 148 TRP A CA 1
ATOM 1186 C C . TRP A 1 148 ? 1.357 -4.398 9.324 1.00 90.19 148 TRP A C 1
ATOM 1188 O O . TRP A 1 148 ? 0.920 -3.848 10.330 1.00 90.19 148 TRP A O 1
ATOM 1198 N N . LYS A 1 149 ? 2.523 -4.054 8.763 1.00 92.88 149 LYS A N 1
ATOM 1199 C CA . LYS A 1 149 ? 3.384 -2.981 9.282 1.00 92.88 149 LYS A CA 1
ATOM 1200 C C . LYS A 1 149 ? 2.633 -1.656 9.376 1.00 92.88 149 LYS A C 1
ATOM 1202 O O . LYS A 1 149 ? 2.734 -0.982 10.394 1.00 92.88 149 LYS A O 1
ATOM 1207 N N . LEU A 1 150 ? 1.860 -1.312 8.347 1.00 94.81 150 LEU A N 1
ATOM 1208 C CA . LEU A 1 150 ? 1.033 -0.110 8.347 1.00 94.81 150 LEU A CA 1
ATOM 1209 C C . LEU A 1 150 ? 0.002 -0.128 9.484 1.00 94.81 150 LEU A C 1
ATOM 1211 O O . LEU A 1 150 ? -0.097 0.839 10.230 1.00 94.81 150 LEU A O 1
ATOM 1215 N N . MET A 1 151 ? -0.753 -1.220 9.629 1.00 91.75 151 MET A N 1
ATOM 1216 C CA . MET A 1 151 ? -1.744 -1.365 10.698 1.00 91.75 151 MET A CA 1
ATOM 1217 C C . MET A 1 151 ? -1.093 -1.247 12.078 1.00 91.75 151 MET A C 1
ATOM 1219 O O . MET A 1 151 ? -1.652 -0.580 12.943 1.00 91.75 151 MET A O 1
ATOM 1223 N N . THR A 1 152 ? 0.0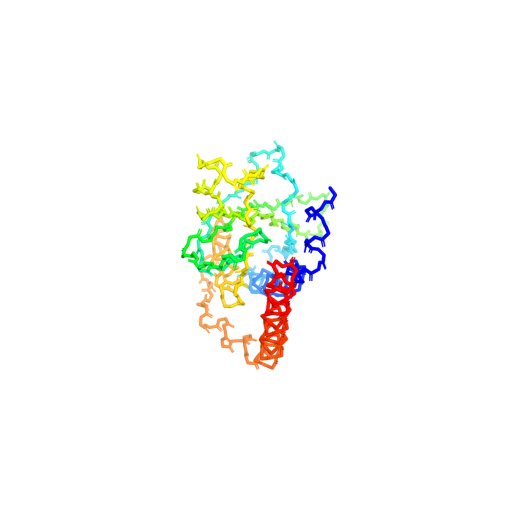88 -1.843 12.275 1.00 89.50 152 THR A N 1
ATOM 1224 C CA . THR A 1 152 ? 0.846 -1.690 13.519 1.00 89.50 152 THR A CA 1
ATOM 1225 C C . THR A 1 152 ? 1.146 -0.223 13.776 1.00 89.50 152 THR A C 1
ATOM 1227 O O . THR A 1 152 ? 0.700 0.267 14.802 1.00 89.50 152 THR A O 1
ATOM 1230 N N . VAL A 1 153 ? 1.763 0.491 12.823 1.00 92.31 153 VAL A N 1
ATOM 1231 C CA . VAL A 1 153 ? 2.086 1.930 12.935 1.00 92.31 153 VAL A CA 1
ATOM 1232 C C . VAL A 1 153 ? 0.860 2.768 13.305 1.00 92.31 153 VAL A C 1
ATOM 1234 O O . VAL A 1 153 ? 0.928 3.592 14.214 1.00 92.31 153 VAL A O 1
ATOM 1237 N N . VAL A 1 154 ? -0.279 2.526 12.652 1.00 90.50 154 VAL A N 1
ATOM 1238 C CA . VAL A 1 154 ? -1.540 3.209 12.975 1.00 90.50 154 VAL A CA 1
ATOM 1239 C C . VAL A 1 154 ? -2.006 2.863 14.392 1.00 90.50 154 VAL A C 1
ATOM 1241 O O . VAL A 1 154 ? -2.382 3.751 15.150 1.00 90.50 154 VAL A O 1
ATOM 1244 N N . ALA A 1 155 ? -1.961 1.592 14.790 1.00 86.88 155 ALA A N 1
ATOM 1245 C CA . ALA A 1 155 ? -2.313 1.190 16.148 1.00 86.88 155 ALA A CA 1
ATOM 1246 C C . ALA A 1 155 ? -1.426 1.884 17.194 1.00 86.88 155 ALA A C 1
ATOM 1248 O O . ALA A 1 155 ? -1.928 2.297 18.240 1.00 86.88 155 ALA A O 1
ATOM 1249 N N . GLU A 1 156 ? -0.131 2.047 16.908 1.00 86.56 156 GLU A N 1
ATOM 1250 C CA . GLU A 1 156 ? 0.797 2.735 17.807 1.00 86.56 156 GLU A CA 1
ATOM 1251 C C . GLU A 1 156 ? 0.419 4.191 18.009 1.00 86.56 156 GLU A C 1
ATOM 1253 O O . GLU A 1 156 ? 0.346 4.684 19.134 1.00 86.56 156 GLU A O 1
ATOM 1258 N N . ASP A 1 157 ? 0.145 4.846 16.891 1.00 87.00 157 ASP A N 1
ATOM 1259 C CA . ASP A 1 157 ? -0.178 6.253 16.800 1.00 87.00 157 ASP A CA 1
ATOM 1260 C C . ASP A 1 157 ? -1.458 6.625 17.574 1.00 87.00 157 ASP A C 1
ATOM 1262 O O . ASP A 1 157 ? -1.553 7.713 18.143 1.00 87.00 157 ASP A O 1
ATOM 1266 N N . TYR A 1 158 ? -2.413 5.696 17.668 1.00 81.38 158 TYR A N 1
ATOM 1267 C CA . TYR A 1 158 ? -3.631 5.842 18.473 1.00 81.38 158 TYR A CA 1
ATOM 1268 C C . TYR A 1 158 ? -3.526 5.226 19.883 1.00 81.38 158 TYR A C 1
ATOM 1270 O O . TYR A 1 158 ? -4.523 5.161 20.600 1.00 81.38 158 TYR A O 1
ATOM 1278 N N . GLY A 1 159 ? -2.341 4.773 20.312 1.00 81.50 159 GLY A N 1
ATOM 1279 C CA . GLY A 1 159 ? -2.128 4.218 21.655 1.00 81.50 159 GLY A CA 1
ATOM 1280 C C . GLY A 1 159 ? -2.779 2.847 21.890 1.00 81.50 159 GLY A C 1
ATOM 1281 O O . GLY A 1 159 ? -3.009 2.450 23.031 1.00 81.50 159 GLY A O 1
ATOM 1282 N N . LEU A 1 160 ? -3.058 2.094 20.824 1.00 75.06 160 LEU A N 1
ATOM 1283 C CA . LEU A 1 160 ? -3.770 0.807 20.844 1.00 75.06 160 LEU A CA 1
ATOM 1284 C C . LEU A 1 160 ? -2.838 -0.404 21.071 1.00 75.06 160 LEU A C 1
ATOM 1286 O O . LEU A 1 160 ? -3.234 -1.558 20.910 1.00 75.06 160 LEU A O 1
ATOM 1290 N N . TRP A 1 161 ? -1.589 -0.152 21.469 1.00 61.97 161 TRP A N 1
ATOM 1291 C CA . TRP A 1 161 ? -0.475 -1.110 21.513 1.00 61.97 161 TRP A CA 1
ATOM 1292 C C . TRP A 1 161 ? -0.654 -2.320 22.429 1.00 61.97 161 TRP A C 1
ATOM 1294 O O . TRP A 1 161 ? 0.087 -3.292 22.300 1.00 61.97 161 TRP A O 1
ATOM 1304 N N . THR A 1 162 ? -1.587 -2.291 23.382 1.00 60.28 162 THR A N 1
ATOM 1305 C CA . THR A 1 162 ? -1.577 -3.283 24.468 1.00 60.28 162 THR A CA 1
ATOM 1306 C C . THR A 1 162 ? -1.819 -4.723 24.001 1.00 60.28 162 THR A C 1
ATOM 1308 O O . THR A 1 162 ? -1.516 -5.634 24.772 1.00 60.28 162 THR A O 1
ATOM 1311 N N . ARG A 1 163 ? -2.308 -4.959 22.766 1.00 61.78 163 ARG A N 1
ATOM 1312 C CA . ARG A 1 163 ? -2.576 -6.311 22.228 1.00 61.78 163 ARG A CA 1
ATOM 1313 C C . ARG A 1 163 ? -2.468 -6.483 20.701 1.00 61.78 163 ARG A C 1
ATOM 1315 O O . ARG A 1 163 ? -3.177 -7.320 20.155 1.00 61.78 163 ARG A O 1
ATOM 1322 N N . VAL A 1 164 ? -1.610 -5.760 19.979 1.00 63.94 164 VAL A N 1
ATOM 1323 C CA . VAL A 1 164 ? -1.442 -6.065 18.540 1.00 63.94 164 VAL A CA 1
ATOM 1324 C C . VAL A 1 164 ? -0.776 -7.448 18.398 1.00 63.94 164 VAL A C 1
ATOM 1326 O O . VAL A 1 164 ? 0.297 -7.650 18.967 1.00 63.94 164 VAL A O 1
ATOM 1329 N N . PRO A 1 165 ? -1.383 -8.419 17.693 1.00 67.31 165 PRO A N 1
ATOM 1330 C CA . PRO A 1 165 ? -0.832 -9.759 17.573 1.00 67.31 165 PRO A CA 1
ATOM 1331 C C . PRO A 1 165 ? 0.414 -9.707 16.686 1.00 67.31 165 PRO A C 1
ATOM 1333 O O . PRO A 1 165 ? 0.685 -8.740 15.982 1.00 67.31 165 PRO A O 1
ATOM 1336 N N . THR A 1 166 ? 1.219 -10.749 16.694 1.00 72.75 166 THR A N 1
ATOM 1337 C CA . THR A 1 166 ? 2.303 -10.885 15.723 1.00 72.75 166 THR A CA 1
ATOM 1338 C C . THR A 1 166 ? 1.733 -11.199 14.337 1.00 72.75 166 THR A C 1
ATOM 1340 O O . THR A 1 166 ? 0.659 -11.790 14.201 1.00 72.75 166 THR A O 1
ATOM 1343 N N . LEU A 1 167 ? 2.485 -10.884 13.276 1.00 65.94 167 LEU A N 1
ATOM 1344 C CA . LEU A 1 167 ? 2.127 -11.301 11.912 1.00 65.94 167 LEU A CA 1
ATOM 1345 C C . LEU A 1 167 ? 1.932 -12.827 11.818 1.00 65.94 167 LEU A C 1
ATOM 1347 O O . LEU A 1 167 ? 1.098 -13.311 11.054 1.00 65.94 167 LEU A O 1
ATOM 1351 N N . THR A 1 168 ? 2.683 -13.587 12.617 1.00 67.88 168 THR A N 1
ATOM 1352 C CA . THR A 1 168 ? 2.554 -15.042 12.734 1.00 67.88 168 THR A CA 1
ATOM 1353 C C . THR A 1 168 ? 1.201 -15.444 13.311 1.00 67.88 168 THR A C 1
ATOM 1355 O O . THR A 1 168 ? 0.525 -16.285 12.722 1.00 67.88 168 THR A O 1
ATOM 1358 N N . GLU A 1 169 ? 0.777 -14.832 14.416 1.00 69.31 169 GLU A N 1
ATOM 1359 C CA . GLU A 1 169 ? -0.535 -15.081 15.029 1.00 69.31 169 GLU A CA 1
ATOM 1360 C C . GLU A 1 169 ? -1.671 -14.673 14.085 1.00 69.31 169 GLU A C 1
ATOM 1362 O O . GLU A 1 169 ? -2.608 -15.443 13.883 1.00 69.31 169 GLU A O 1
ATOM 1367 N N . TYR A 1 170 ? -1.537 -13.534 13.400 1.00 67.62 170 TYR A N 1
ATOM 1368 C CA . TYR A 1 170 ? -2.454 -13.122 12.337 1.00 67.62 170 TYR A CA 1
ATOM 1369 C C . TYR A 1 170 ? -2.557 -14.175 11.227 1.00 67.62 170 TYR A C 1
ATOM 1371 O O . TYR A 1 170 ? -3.652 -14.603 10.851 1.00 67.62 170 TYR A O 1
ATOM 1379 N N . CYS A 1 171 ? -1.419 -14.651 10.721 1.00 65.25 171 CYS A N 1
ATOM 1380 C CA . CYS A 1 171 ? -1.407 -15.682 9.694 1.00 65.25 171 CYS A CA 1
ATOM 1381 C C . CYS A 1 171 ? -2.013 -16.996 10.211 1.00 65.25 171 CYS A C 1
ATOM 1383 O O . CYS A 1 171 ? -2.721 -17.680 9.481 1.00 65.25 171 CYS A O 1
ATOM 1385 N N . GLN A 1 172 ? -1.803 -17.369 11.467 1.00 68.00 172 GLN A N 1
ATOM 1386 C CA . GLN A 1 172 ? -2.411 -18.574 12.036 1.00 68.00 172 GLN A CA 1
ATOM 1387 C C . GLN A 1 172 ? -3.931 -18.433 12.200 1.00 68.00 172 GLN A C 1
ATOM 1389 O O . GLN A 1 172 ? -4.667 -19.364 11.878 1.00 68.00 172 GLN A O 1
ATOM 1394 N N . MET A 1 173 ? -4.414 -17.263 12.617 1.00 64.12 173 MET A N 1
ATOM 1395 C CA . MET A 1 173 ? -5.842 -16.982 12.782 1.00 64.12 173 MET A CA 1
ATOM 1396 C C . MET A 1 173 ? -6.587 -16.897 11.442 1.00 64.12 173 MET A C 1
ATOM 1398 O O . MET A 1 173 ? -7.711 -17.390 11.327 1.00 64.12 173 MET A O 1
ATOM 1402 N N . TYR A 1 174 ? -5.965 -16.305 10.414 1.00 59.81 174 TYR A N 1
ATOM 1403 C CA . TYR A 1 174 ? -6.654 -15.938 9.172 1.00 59.81 174 TYR A CA 1
ATOM 1404 C C . TYR A 1 174 ? -6.145 -16.670 7.912 1.00 59.81 174 TYR A C 1
ATOM 1406 O O . TYR A 1 174 ? -6.930 -16.875 6.981 1.00 59.81 174 TYR A O 1
ATOM 1414 N N . CYS A 1 175 ? -4.906 -17.185 7.869 1.00 52.69 175 CYS A N 1
ATOM 1415 C CA . CYS A 1 175 ? -4.404 -17.964 6.719 1.00 52.69 175 CYS A CA 1
ATOM 1416 C C . CYS A 1 175 ? -4.920 -19.409 6.672 1.00 52.69 175 CYS A C 1
ATOM 1418 O O . CYS A 1 175 ? -4.924 -19.998 5.589 1.00 52.69 175 CYS A O 1
ATOM 1420 N N . VAL A 1 176 ? -5.435 -19.981 7.771 1.00 49.66 176 VAL A N 1
ATOM 1421 C CA . VAL A 1 176 ? -6.102 -21.304 7.735 1.00 49.66 176 VAL A CA 1
ATOM 1422 C C . VAL A 1 176 ? -7.318 -21.285 6.795 1.00 49.66 176 VAL A C 1
ATOM 1424 O O . VAL A 1 176 ? -7.572 -22.271 6.108 1.00 49.66 176 VAL A O 1
ATOM 1427 N N . LYS A 1 177 ? -8.005 -20.141 6.666 1.00 46.91 177 LYS A N 1
ATOM 1428 C CA . LYS A 1 177 ? -9.116 -19.949 5.714 1.00 46.91 177 LYS A CA 1
ATOM 1429 C C . LYS A 1 177 ? -8.674 -19.478 4.317 1.00 46.91 177 LYS A C 1
ATOM 1431 O O . LYS A 1 177 ? -9.443 -19.609 3.369 1.00 46.91 177 LYS A O 1
ATOM 1436 N N . PHE A 1 178 ? -7.455 -18.950 4.165 1.00 46.19 178 PHE A N 1
ATOM 1437 C CA . PHE A 1 178 ? -6.986 -18.284 2.936 1.00 46.19 178 PHE A CA 1
ATOM 1438 C C . PHE A 1 178 ? -6.021 -19.101 2.060 1.00 46.19 178 PHE A C 1
ATOM 1440 O O . PHE A 1 178 ? -5.857 -18.764 0.884 1.00 46.19 178 PHE A O 1
ATOM 1447 N N . LYS A 1 179 ? -5.428 -20.195 2.569 1.00 50.91 179 LYS A N 1
ATOM 1448 C CA . LYS A 1 179 ? -4.535 -21.084 1.789 1.00 50.91 179 LYS A CA 1
ATOM 1449 C C . LYS A 1 179 ? -5.087 -21.490 0.405 1.00 50.91 179 LYS A C 1
ATOM 1451 O O . LYS A 1 179 ? -4.316 -21.430 -0.552 1.00 50.91 179 LYS A O 1
ATOM 1456 N N . PRO A 1 180 ? -6.380 -21.838 0.237 1.00 46.62 180 PRO A N 1
ATOM 1457 C CA . PRO A 1 180 ? -6.914 -22.213 -1.076 1.00 46.62 180 PRO A CA 1
ATOM 1458 C C . PRO A 1 180 ? -6.948 -21.047 -2.076 1.00 46.62 180 PRO A C 1
ATOM 1460 O O . PRO A 1 180 ? -6.673 -21.233 -3.259 1.00 46.62 180 PRO A O 1
ATOM 1463 N N . ARG A 1 181 ? -7.239 -19.824 -1.607 1.00 44.50 181 ARG A N 1
ATOM 1464 C CA . ARG A 1 181 ? -7.371 -18.634 -2.464 1.00 44.50 181 ARG A CA 1
ATOM 1465 C C . ARG A 1 181 ? -6.011 -18.071 -2.881 1.00 44.50 181 ARG A C 1
ATOM 1467 O O . ARG A 1 181 ? -5.854 -17.702 -4.038 1.00 44.50 181 ARG A O 1
ATOM 1474 N N . GLN A 1 182 ? -5.013 -18.098 -1.994 1.00 47.75 182 GLN A N 1
ATOM 1475 C CA . GLN A 1 182 ? -3.630 -17.756 -2.357 1.00 47.75 182 GLN A CA 1
ATOM 1476 C 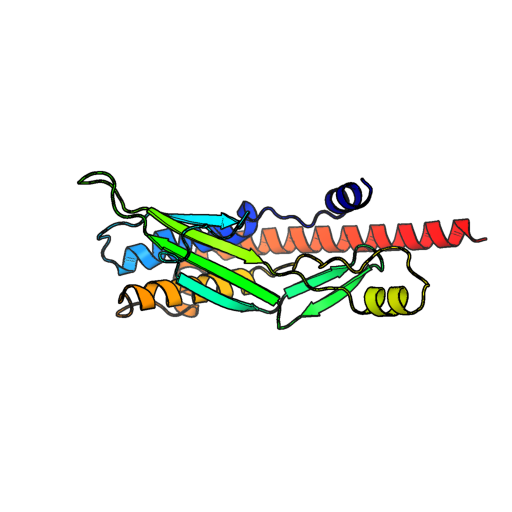C . GLN A 1 182 ? -3.023 -18.763 -3.339 1.00 47.75 182 GLN A C 1
ATOM 1478 O O . GLN A 1 182 ? -2.334 -18.366 -4.271 1.00 47.75 182 GLN A O 1
ATOM 1483 N N . GLN A 1 183 ? -3.313 -20.062 -3.200 1.00 51.94 183 GLN A N 1
ATOM 1484 C CA . GLN A 1 183 ? -2.880 -21.053 -4.193 1.00 51.94 183 GLN A CA 1
ATOM 1485 C C . GLN A 1 183 ? -3.552 -20.841 -5.558 1.00 51.94 183 GLN A C 1
ATOM 1487 O O . GLN A 1 183 ? -2.905 -21.040 -6.583 1.00 51.94 183 GLN A O 1
ATOM 1492 N N . ALA A 1 184 ? -4.815 -20.408 -5.590 1.00 50.84 184 ALA A N 1
ATOM 1493 C CA . ALA A 1 184 ? -5.517 -20.084 -6.831 1.00 50.84 184 ALA A CA 1
ATOM 1494 C C . ALA A 1 184 ? -4.968 -18.814 -7.512 1.00 50.84 184 ALA A C 1
ATOM 1496 O O . ALA A 1 184 ? -4.708 -18.837 -8.714 1.00 50.84 184 ALA A O 1
ATOM 1497 N N . LEU A 1 185 ? -4.719 -17.741 -6.751 1.00 43.31 185 LEU A N 1
ATOM 1498 C CA . LEU A 1 185 ? -4.129 -16.492 -7.259 1.00 43.31 185 LEU A CA 1
ATOM 1499 C C . LEU A 1 185 ? -2.670 -16.679 -7.702 1.00 43.31 185 LEU A C 1
ATOM 1501 O O . LEU A 1 185 ? -2.261 -16.188 -8.756 1.00 43.31 185 LEU A O 1
ATOM 1505 N N . LYS A 1 186 ? -1.896 -17.479 -6.961 1.00 45.72 186 LYS A N 1
ATOM 1506 C CA . LYS A 1 186 ? -0.541 -17.878 -7.355 1.00 45.72 186 LYS A CA 1
ATOM 1507 C C . LYS A 1 186 ? -0.538 -18.653 -8.677 1.00 45.72 186 LYS A C 1
ATOM 1509 O O . LYS A 1 186 ? 0.238 -18.327 -9.565 1.00 45.72 186 LYS A O 1
ATOM 1514 N N . ARG A 1 187 ? -1.467 -19.598 -8.870 1.00 48.97 187 ARG A N 1
ATOM 1515 C CA . ARG A 1 187 ? -1.623 -20.302 -10.157 1.00 48.97 187 ARG A CA 1
ATOM 1516 C C . ARG A 1 187 ? -2.023 -19.354 -11.290 1.00 48.97 187 ARG A C 1
ATOM 1518 O O . ARG A 1 187 ? -1.478 -19.463 -12.383 1.00 48.97 187 ARG A O 1
ATOM 1525 N N . GLN A 1 188 ? -2.935 -18.409 -11.053 1.00 43.81 188 GLN A N 1
ATOM 1526 C CA . GLN A 1 188 ? -3.327 -17.423 -12.071 1.00 43.81 188 GLN A CA 1
ATOM 1527 C C . GLN A 1 188 ? -2.169 -16.500 -12.470 1.00 43.81 188 GLN A C 1
ATOM 1529 O O . GLN A 1 188 ? -1.943 -16.292 -13.660 1.00 43.81 188 GLN A O 1
ATOM 1534 N N . SER A 1 189 ? -1.396 -16.000 -11.505 1.00 40.44 189 SER A N 1
ATOM 1535 C CA . SER A 1 189 ? -0.224 -15.156 -11.778 1.00 40.44 189 SER A CA 1
ATOM 1536 C C . SER A 1 189 ? 0.906 -15.915 -12.483 1.00 40.44 189 SER A C 1
ATOM 1538 O O . SER A 1 189 ? 1.501 -15.371 -13.410 1.00 40.44 189 SER A O 1
ATOM 1540 N N . GLU A 1 190 ? 1.160 -17.179 -12.133 1.00 44.31 190 GLU A N 1
ATOM 1541 C CA . GLU A 1 190 ? 2.120 -18.050 -12.834 1.00 44.31 190 GLU A CA 1
ATOM 1542 C C . GLU A 1 190 ? 1.680 -18.350 -14.282 1.00 44.31 190 GLU A C 1
ATOM 1544 O O . GLU A 1 190 ? 2.509 -18.388 -15.197 1.00 44.31 190 GLU A O 1
ATOM 1549 N N . THR A 1 191 ? 0.370 -18.487 -14.516 1.00 49.53 191 THR A N 1
ATOM 1550 C CA . THR A 1 191 ? -0.206 -18.685 -15.861 1.00 49.53 191 THR A CA 1
ATOM 1551 C C . THR A 1 191 ? -0.109 -17.411 -16.711 1.00 49.53 191 THR A C 1
ATOM 1553 O O . THR A 1 191 ? 0.229 -17.462 -17.892 1.00 49.53 191 THR A O 1
ATOM 1556 N N . LEU A 1 192 ? -0.341 -16.241 -16.106 1.00 41.88 192 LEU A N 1
ATOM 1557 C CA . LEU A 1 192 ? -0.156 -14.948 -16.771 1.00 41.88 192 LEU A CA 1
ATOM 1558 C C . LEU A 1 192 ? 1.317 -14.717 -17.137 1.00 41.88 192 LEU A C 1
ATOM 1560 O O . LEU A 1 192 ? 1.595 -14.348 -18.277 1.00 41.88 192 LEU A O 1
ATOM 1564 N N . TYR A 1 193 ? 2.247 -15.026 -16.224 1.00 40.94 193 TYR A N 1
ATOM 1565 C CA . TYR A 1 193 ? 3.696 -14.938 -16.454 1.00 40.94 193 TYR A CA 1
ATOM 1566 C C . TYR A 1 193 ? 4.165 -15.806 -17.627 1.00 40.94 193 TYR A C 1
ATOM 1568 O O . TYR A 1 193 ? 4.888 -15.331 -18.503 1.00 40.94 193 TYR A O 1
ATOM 1576 N N . THR A 1 194 ? 3.720 -17.063 -17.676 1.00 50.50 194 THR A N 1
ATOM 1577 C CA . THR A 1 194 ? 4.074 -17.986 -18.766 1.00 50.50 194 THR A CA 1
ATOM 1578 C C . THR A 1 194 ? 3.486 -17.551 -20.108 1.00 50.50 194 THR A C 1
ATOM 1580 O O . THR A 1 194 ? 4.170 -17.660 -21.123 1.00 50.50 194 THR A O 1
ATOM 1583 N N . SER A 1 195 ? 2.275 -16.981 -20.132 1.00 45.69 195 SER A N 1
ATOM 1584 C CA . SER A 1 195 ? 1.708 -16.428 -21.372 1.00 45.69 195 SER A CA 1
ATOM 1585 C C . SER A 1 195 ? 2.504 -15.225 -21.893 1.00 45.69 195 SER A C 1
ATOM 1587 O O . SER A 1 195 ? 2.795 -15.156 -23.084 1.00 45.69 195 SER A O 1
ATOM 1589 N N . THR A 1 196 ? 2.962 -14.335 -21.004 1.00 50.72 196 THR A N 1
ATOM 1590 C CA . THR A 1 196 ? 3.768 -13.171 -21.399 1.00 50.72 196 THR A CA 1
ATOM 1591 C C . THR A 1 196 ? 5.163 -13.547 -21.898 1.00 50.72 196 THR A C 1
ATOM 1593 O O . THR A 1 196 ? 5.685 -12.879 -22.788 1.00 50.72 196 THR A O 1
ATOM 1596 N N . ASP A 1 197 ? 5.765 -14.621 -21.376 1.00 46.81 197 ASP A N 1
ATOM 1597 C CA . ASP A 1 197 ? 7.049 -15.127 -21.879 1.00 46.81 197 ASP A CA 1
ATOM 1598 C C . ASP A 1 197 ? 6.907 -15.801 -23.257 1.00 46.81 197 ASP A C 1
ATOM 1600 O O . ASP A 1 197 ? 7.777 -15.631 -24.114 1.00 46.81 197 ASP A O 1
ATOM 1604 N N . LEU A 1 198 ? 5.791 -16.494 -23.515 1.00 54.88 198 LEU A N 1
ATOM 1605 C CA . LEU A 1 198 ? 5.479 -17.051 -24.838 1.00 54.88 198 LEU A CA 1
ATOM 1606 C C . LEU A 1 198 ? 5.211 -15.953 -25.877 1.00 54.88 198 LEU A C 1
ATOM 1608 O O . LEU A 1 198 ? 5.705 -16.034 -27.002 1.00 54.88 198 LEU A O 1
ATOM 1612 N N . ASP A 1 199 ? 4.479 -14.903 -25.501 1.00 52.41 199 ASP A N 1
ATOM 1613 C CA . ASP A 1 199 ? 4.249 -13.746 -26.372 1.00 52.41 199 ASP A CA 1
ATOM 1614 C C . ASP A 1 199 ? 5.554 -12.991 -26.663 1.00 52.41 199 ASP A C 1
ATOM 1616 O O . ASP A 1 199 ? 5.775 -12.538 -27.786 1.00 52.41 199 ASP A O 1
ATOM 1620 N N . ARG A 1 200 ? 6.467 -12.918 -25.685 1.00 48.78 200 ARG A N 1
ATOM 1621 C CA . ARG A 1 200 ? 7.815 -12.364 -25.866 1.00 48.78 200 ARG A CA 1
ATOM 1622 C C . ARG A 1 200 ? 8.651 -13.182 -26.851 1.00 48.78 200 ARG A C 1
ATOM 1624 O O . ARG A 1 200 ? 9.336 -12.586 -27.680 1.00 48.78 200 ARG A O 1
ATOM 1631 N N . GLN A 1 201 ? 8.613 -14.514 -26.772 1.00 56.78 201 GLN A N 1
ATOM 1632 C CA . GLN A 1 201 ? 9.319 -15.379 -27.724 1.00 56.78 201 GLN A CA 1
ATOM 1633 C C . GLN A 1 201 ? 8.803 -15.173 -29.149 1.00 56.78 201 GLN A C 1
ATOM 1635 O O . GLN A 1 201 ? 9.608 -14.937 -30.044 1.00 56.78 201 GLN A O 1
ATOM 1640 N N . ARG A 1 202 ? 7.479 -15.123 -29.342 1.00 59.34 202 ARG A N 1
ATOM 1641 C CA . ARG A 1 202 ? 6.887 -14.830 -30.659 1.00 59.34 202 ARG A CA 1
ATOM 1642 C C . ARG A 1 202 ? 7.293 -13.464 -31.191 1.00 59.34 202 ARG A C 1
ATOM 1644 O O . ARG A 1 202 ? 7.649 -13.349 -32.353 1.00 59.34 202 ARG A O 1
ATOM 1651 N N . HIS A 1 203 ? 7.298 -12.434 -30.345 1.00 50.81 203 HIS A N 1
ATOM 1652 C CA . HIS A 1 203 ? 7.681 -11.090 -30.779 1.00 50.81 203 HIS A CA 1
ATOM 1653 C C . HIS A 1 203 ? 9.155 -10.993 -31.204 1.00 50.81 203 HIS A C 1
ATOM 1655 O O . HIS A 1 203 ? 9.476 -10.232 -32.116 1.00 50.81 203 HIS A O 1
ATOM 1661 N N . LEU A 1 204 ? 10.048 -11.742 -30.546 1.00 49.78 204 LEU A N 1
ATOM 1662 C CA . LEU A 1 204 ? 11.464 -11.828 -30.920 1.00 49.78 204 LEU A CA 1
ATOM 1663 C C . LEU A 1 204 ? 11.661 -12.627 -32.216 1.00 49.78 204 LEU A C 1
ATOM 1665 O O . LEU A 1 204 ? 12.467 -12.228 -33.054 1.00 49.78 204 LEU A O 1
ATOM 1669 N N . GLU A 1 205 ? 10.904 -13.710 -32.401 1.00 65.38 205 GLU A N 1
ATOM 1670 C CA . GLU A 1 205 ? 10.899 -14.502 -33.636 1.00 65.38 205 GLU A CA 1
ATOM 1671 C C . GLU A 1 205 ? 10.368 -13.691 -34.826 1.00 65.38 205 GLU A C 1
ATOM 1673 O O . GLU A 1 205 ? 11.005 -13.655 -35.878 1.00 65.38 205 GLU A O 1
ATOM 1678 N N . ASP A 1 206 ? 9.260 -12.971 -34.655 1.00 61.88 206 ASP A N 1
ATOM 1679 C CA . ASP A 1 206 ? 8.693 -12.111 -35.695 1.00 61.88 206 ASP A CA 1
ATOM 1680 C C . ASP A 1 206 ? 9.648 -10.969 -36.060 1.00 61.88 206 ASP A C 1
ATOM 1682 O O . ASP A 1 206 ? 9.852 -10.702 -37.242 1.00 61.88 206 ASP A O 1
ATOM 1686 N N . TRP A 1 207 ? 10.304 -10.348 -35.069 1.00 49.25 207 TRP A N 1
ATOM 1687 C CA . TRP A 1 207 ? 11.316 -9.317 -35.317 1.00 49.25 207 TRP A CA 1
ATOM 1688 C C . TRP A 1 207 ? 12.526 -9.860 -36.090 1.00 49.25 207 TRP A C 1
ATOM 1690 O O . TRP A 1 207 ? 13.021 -9.185 -36.993 1.00 49.25 207 TRP A O 1
ATOM 1700 N N . SER A 1 208 ? 12.974 -11.084 -35.778 1.00 51.88 208 SER A N 1
ATOM 1701 C CA . SER A 1 208 ? 14.074 -11.733 -36.503 1.00 51.88 208 SER A CA 1
ATOM 1702 C C . SER A 1 208 ? 13.725 -12.016 -37.967 1.00 51.88 208 SER A C 1
ATOM 1704 O O . SER A 1 208 ? 14.533 -11.733 -38.840 1.00 51.88 208 SER A O 1
ATOM 1706 N N . ARG A 1 209 ? 12.489 -12.447 -38.254 1.00 61.59 209 ARG A N 1
ATOM 1707 C CA . ARG A 1 209 ? 12.013 -12.734 -39.619 1.00 61.59 209 ARG A CA 1
ATOM 1708 C C . ARG A 1 209 ? 11.810 -11.496 -40.487 1.00 61.59 209 ARG A C 1
ATOM 1710 O O . ARG A 1 209 ? 11.782 -11.615 -41.702 1.00 61.59 209 ARG A O 1
ATOM 1717 N N . SER A 1 210 ? 11.600 -10.333 -39.878 1.00 53.50 210 SER A N 1
ATOM 1718 C CA . SER A 1 210 ? 11.431 -9.065 -40.600 1.00 53.50 210 SER A CA 1
ATOM 1719 C C . SER A 1 210 ? 12.742 -8.337 -40.919 1.00 53.50 210 SER A C 1
ATOM 1721 O O . SER A 1 210 ? 12.698 -7.314 -41.597 1.00 53.50 210 SER A O 1
ATOM 1723 N N . ASN A 1 211 ? 13.881 -8.830 -40.419 1.00 47.34 211 ASN A N 1
ATOM 1724 C CA . ASN A 1 211 ? 15.212 -8.260 -40.662 1.00 47.34 211 ASN A CA 1
ATOM 1725 C C . ASN A 1 211 ? 16.112 -9.153 -41.545 1.00 47.34 211 ASN A C 1
ATOM 1727 O O . ASN A 1 211 ? 17.277 -8.801 -41.735 1.00 47.34 211 ASN A O 1
ATOM 1731 N N . ASP A 1 212 ? 15.567 -10.251 -42.078 1.00 44.16 212 ASP A N 1
ATOM 1732 C CA . ASP A 1 212 ? 16.136 -11.067 -43.165 1.00 44.16 212 ASP A CA 1
ATOM 1733 C C . ASP A 1 212 ? 15.447 -10.716 -44.498 1.00 44.16 212 ASP A C 1
ATOM 1735 O O . ASP A 1 212 ? 16.139 -10.699 -45.542 1.00 44.16 212 ASP A O 1
#

InterPro domains:
  IPR026096 Receptor-transporting protein [PTHR14402] (40-158)
  IPR027377 ZAR1/RTP1-5-like, 3CxxC-type zinc finger [PF13695] (66-128)

Foldseek 3Di:
DVVVVLCVVLPPCPDCCNQQVVLLCCLQQPQLCVLVVPVPREAEDEAEDPDDPPPVPFKDKDKDFAWWKFADSPPRDIDIDSGFIKMKIKGWDPDPDPPDHIYIYIYIDGWFQFDPVVVVCVVVVNDPDDGDGTGTHDDSVRSNVRSLVVSQVVCVVVVSPPDRDDSVVVCVVPVVPCVVVSVVVVVVVVVSVVVVVVVVVVVVVVVVVVVD

Sequence (212 aa):
MAADFIARKVGFKLPLEEIWNPFFNIAFNVCLNHYTNNAPAVIWRLLPLGRIPSDGSKWKEVTIQAKVRFICPVCWHSWTSKRGIAEFWWTVAPHCREGEREEGFVVFELVGQSCSNCASIYLSGNCSSPCVKQPALWYDDQVVETIWKLMTVVAEDYGLWTRVPTLTEYCQMYCVKFKPRQQALKRQSETLYTSTDLDRQRHLEDWSRSND

Organism: Toxocara canis (NCBI:txid6265)

Secondary structure (DSSP, 8-state):
-HHHHHHHHS-----HHHHHHHHHIIIIIIIIHHHTTTTT--EEEEEE-SS--S-TTS-EEEEEEEEEEEE-TTT--EEEEEEEEEEEEEEEEPPSSTTPPPEEEEEEEEE-EE-HHHHHHHHTT--SS--PEEPPEE-HHHHHHHHHHHHHHHHHHTT-GGGPPPHHHHHHHHHHHHHHHHHHHHHHHHHHHHHHHHHHHHHHHHHHHT--

Radius of gyration: 20.84 Å; chains: 1; bounding box: 48×42×68 Å

pLDDT: mean 71.39, std 18.48, range [27.12, 95.38]